Protein AF-A0A8B9LNB9-F1 (afdb_monomer)

Organism: Astyanax mexicanus (NCBI:txid7994)

Mean predicted aligned error: 19.54 Å

Foldseek 3Di:
DLLVQCPDAEPSVVSVLVSLVVLVLCLQANDVVSLVVCLVPVVSLVVLLPHFYQDPVRDTPSVSSNVSSVVVSVLSVCVVVSVVSNVQSVVVVVVVVVCVVDDDDDDDDDVDDDDPGPVVVVVVVVVVVVVVVVVVVVVVVVVVVVVVVVVVVVVVVVVVVPPDDDDDDDDDDDDPVVPVVVVVVVVVPPDDDDDDDDDDDDDDDD

Secondary structure (DSSP, 8-state):
-HHHHHT--GGGHHHHHHHHHHHHHHHHHS-HHHHHHHHHTTHHHHGGGG---B-TTS-BSHHHHHHHHHHHHHHHH-HHHHHHHHHHHHHHHHHHHHHTTS-----SS-TT-S-SSHHHHHHHHHHHHHHHHHHHHHHHHHHHHHHHHHHHHHHHHHHHTT-------------THHHHHHHHHHHSSS----------------

pLDDT: mean 73.22, std 20.55, range [29.06, 94.88]

Nearest PDB structures (foldseek):
  5lp0-assembly4_D  TM=9.847E-01  e=4.036E-14  Danio rerio
  1eyh-assembly1_A  TM=9.826E-01  e=3.639E-13  Rattus norvegicus
  1h0a-assembly1_A  TM=9.337E-01  e=1.783E-13  Rattus norvegicus
  5ucc-assembly1_A  TM=9.556E-01  e=4.108E-09  Candida albicans SC5314
  4gzc-assembly1_A  TM=9.814E-01  e=7.899E-09  Saccharomyces cerevisiae S288C

Structure (mmCIF, N/CA/C/O backbone):
data_AF-A0A8B9LNB9-F1
#
_entry.id   AF-A0A8B9LNB9-F1
#
loop_
_atom_site.group_PDB
_atom_site.id
_atom_site.type_symbol
_atom_site.label_atom_id
_atom_site.label_alt_id
_atom_site.label_comp_id
_atom_site.label_asym_id
_atom_site.label_entity_id
_atom_site.label_seq_id
_atom_site.pdbx_PDB_ins_code
_atom_site.Cartn_x
_atom_site.Cartn_y
_atom_site.Cartn_z
_atom_site.occupancy
_atom_site.B_iso_or_equiv
_atom_site.auth_seq_id
_atom_site.auth_comp_id
_atom_site.auth_asym_id
_atom_site.auth_atom_id
_atom_site.pdbx_PDB_model_num
ATOM 1 N N . MET A 1 1 ? -7.895 3.467 -17.942 1.00 73.50 1 MET A N 1
ATOM 2 C CA . MET A 1 1 ? -6.901 4.568 -17.899 1.00 73.50 1 MET A CA 1
ATOM 3 C C . MET A 1 1 ? -5.690 4.256 -17.015 1.00 73.50 1 MET A C 1
ATOM 5 O O . MET A 1 1 ? -4.581 4.422 -17.502 1.00 73.50 1 MET A O 1
ATOM 9 N N . VAL A 1 2 ? -5.862 3.766 -15.773 1.00 81.25 2 VAL A N 1
ATOM 10 C CA . VAL A 1 2 ? -4.746 3.452 -14.841 1.00 81.25 2 VAL A CA 1
ATOM 11 C C . VAL A 1 2 ? -3.667 2.559 -15.472 1.00 81.25 2 VAL A C 1
ATOM 13 O O . VAL A 1 2 ? -2.500 2.928 -15.444 1.00 81.25 2 VAL A O 1
ATOM 16 N N . TRP A 1 3 ? -4.055 1.475 -16.155 1.00 81.94 3 TRP A N 1
ATOM 17 C CA . TRP A 1 3 ? -3.144 0.568 -16.877 1.00 81.94 3 TRP A CA 1
ATOM 18 C C . TRP A 1 3 ? -2.147 1.270 -17.822 1.00 81.94 3 TRP A C 1
ATOM 20 O O . TRP A 1 3 ? -0.995 0.863 -17.906 1.00 81.94 3 TRP A O 1
ATOM 30 N N . LYS A 1 4 ? -2.539 2.378 -18.472 1.00 85.19 4 LYS A N 1
ATOM 31 C CA . LYS A 1 4 ? -1.645 3.152 -19.355 1.00 85.19 4 LYS A CA 1
ATOM 32 C C . LYS A 1 4 ? -0.588 3.956 -18.583 1.00 85.19 4 LYS A C 1
ATOM 34 O O . LYS A 1 4 ? 0.480 4.207 -19.121 1.00 85.19 4 LYS A O 1
ATOM 39 N N . ARG A 1 5 ? -0.882 4.373 -17.344 1.00 84.56 5 ARG A N 1
ATOM 40 C CA . ARG A 1 5 ? 0.055 5.081 -16.441 1.00 84.56 5 ARG A CA 1
ATOM 41 C C . ARG A 1 5 ? 0.882 4.133 -15.575 1.00 84.56 5 ARG A C 1
ATOM 43 O O . ARG A 1 5 ? 1.887 4.550 -15.016 1.00 84.56 5 ARG A O 1
ATOM 50 N N . LEU A 1 6 ? 0.454 2.879 -15.463 1.00 85.31 6 LEU A N 1
ATOM 51 C CA . LEU A 1 6 ? 1.216 1.808 -14.833 1.00 85.31 6 LEU A CA 1
ATOM 52 C C . LEU A 1 6 ? 2.453 1.443 -15.678 1.00 85.31 6 LEU A C 1
ATOM 54 O O . LEU A 1 6 ? 3.516 1.193 -15.129 1.00 85.31 6 LEU A O 1
ATOM 58 N N . ASN A 1 7 ? 2.320 1.496 -17.008 1.00 84.94 7 ASN A N 1
ATOM 59 C CA . ASN A 1 7 ? 3.376 1.196 -17.983 1.00 84.94 7 ASN A CA 1
ATOM 60 C C . ASN A 1 7 ? 4.225 2.434 -18.372 1.00 84.94 7 ASN A C 1
ATOM 62 O O . ASN A 1 7 ? 4.685 2.553 -19.506 1.00 84.94 7 ASN A O 1
ATOM 66 N N . ASP A 1 8 ? 4.367 3.397 -17.454 1.00 87.00 8 ASP A N 1
ATOM 67 C CA . ASP A 1 8 ? 5.330 4.506 -17.554 1.00 87.00 8 ASP A CA 1
ATOM 68 C C . ASP A 1 8 ? 6.723 4.009 -17.107 1.00 87.00 8 ASP A C 1
ATOM 70 O O . ASP A 1 8 ? 6.830 3.132 -16.249 1.00 87.00 8 ASP A O 1
ATOM 74 N N . HIS A 1 9 ? 7.812 4.579 -17.634 1.00 83.69 9 HIS A N 1
ATOM 75 C CA . HIS A 1 9 ? 9.175 4.116 -17.325 1.00 83.69 9 HIS A CA 1
ATOM 76 C C . HIS A 1 9 ? 10.159 5.258 -17.017 1.00 83.69 9 HIS A C 1
ATOM 78 O O . HIS A 1 9 ? 9.926 6.430 -17.329 1.00 83.69 9 HIS A O 1
ATOM 84 N N . GLY A 1 10 ? 11.284 4.909 -16.381 1.00 84.94 10 GLY A N 1
ATOM 85 C CA . GLY A 1 10 ? 12.373 5.834 -16.065 1.00 84.94 10 GLY A CA 1
ATOM 86 C C . GLY A 1 10 ? 11.936 6.992 -15.161 1.00 84.94 10 GLY A C 1
ATOM 87 O O . GLY A 1 10 ? 11.372 6.781 -14.088 1.00 84.94 10 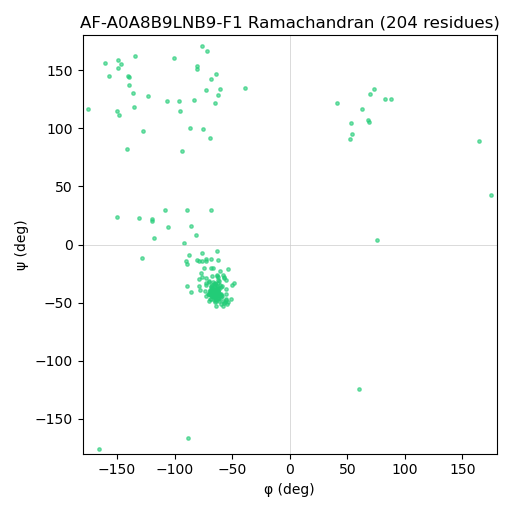GLY A O 1
ATOM 88 N N . LYS A 1 11 ? 12.160 8.233 -15.620 1.00 86.25 11 LYS A N 1
ATOM 89 C CA . LYS A 1 11 ? 11.862 9.477 -14.877 1.00 86.25 11 LYS A CA 1
ATOM 90 C C . LYS A 1 11 ? 10.413 9.593 -14.375 1.00 86.25 11 LYS A C 1
ATOM 92 O O . LYS A 1 11 ? 10.151 10.328 -13.427 1.00 86.25 11 LYS A O 1
ATOM 97 N N . ASN A 1 12 ? 9.478 8.856 -14.978 1.00 89.88 12 ASN A N 1
ATOM 98 C CA . ASN A 1 12 ? 8.066 8.839 -14.597 1.00 89.88 12 ASN A CA 1
ATOM 99 C C . ASN A 1 12 ? 7.747 7.834 -13.466 1.00 89.88 12 ASN A C 1
ATOM 101 O O . ASN A 1 12 ? 6.574 7.547 -13.234 1.00 89.88 12 ASN A O 1
ATOM 105 N N . TRP A 1 13 ? 8.738 7.326 -12.717 1.00 90.38 13 TRP A N 1
ATOM 106 C CA . TRP A 1 13 ? 8.542 6.384 -11.596 1.00 90.38 13 TRP A CA 1
ATOM 107 C C . TRP A 1 13 ? 7.449 6.816 -10.597 1.00 90.38 13 TRP A C 1
ATOM 109 O O . TRP A 1 13 ? 6.709 5.983 -10.076 1.00 90.38 13 TRP A O 1
ATOM 119 N N . ARG A 1 14 ? 7.274 8.131 -10.387 1.00 92.00 14 ARG A N 1
ATOM 120 C CA . ARG A 1 14 ? 6.203 8.698 -9.547 1.00 92.00 14 ARG A CA 1
ATOM 121 C C . ARG A 1 14 ? 4.794 8.388 -10.068 1.00 92.00 14 ARG A C 1
ATOM 123 O O . ARG A 1 14 ? 3.881 8.245 -9.257 1.00 92.00 14 ARG A O 1
ATOM 130 N N . HIS A 1 15 ? 4.593 8.294 -11.386 1.00 92.00 15 HIS A N 1
ATOM 131 C CA . HIS A 1 15 ? 3.316 7.872 -11.973 1.00 92.00 15 HIS A CA 1
ATOM 132 C C . HIS A 1 15 ? 3.046 6.400 -11.680 1.00 92.00 15 HIS A C 1
ATOM 134 O O . HIS A 1 15 ? 1.959 6.081 -11.204 1.00 92.00 15 HIS A O 1
ATOM 140 N N . VAL A 1 16 ? 4.046 5.539 -11.893 1.00 91.69 16 VAL A N 1
ATOM 141 C CA . VAL A 1 16 ? 3.968 4.094 -11.636 1.00 91.69 16 VAL A CA 1
ATOM 142 C C . VAL A 1 16 ? 3.621 3.838 -10.169 1.00 91.69 16 VAL A C 1
ATOM 144 O O . VAL A 1 16 ? 2.607 3.212 -9.872 1.00 91.69 16 VAL A O 1
ATOM 147 N N . TYR A 1 17 ? 4.384 4.427 -9.241 1.00 91.44 17 TYR A N 1
ATOM 148 C CA . TYR A 1 17 ? 4.176 4.263 -7.800 1.00 91.44 17 TYR A CA 1
ATOM 149 C C . TYR A 1 17 ? 2.788 4.734 -7.328 1.00 91.44 17 TYR A C 1
ATOM 151 O O . TYR A 1 17 ? 2.113 4.046 -6.554 1.00 91.44 17 TYR A O 1
ATOM 159 N N . LYS A 1 18 ? 2.319 5.893 -7.818 1.00 92.44 18 LYS A N 1
ATOM 160 C CA . LYS A 1 18 ? 0.976 6.407 -7.497 1.00 92.44 18 LYS A CA 1
ATOM 161 C C . LYS A 1 18 ? -0.133 5.558 -8.125 1.00 92.44 18 LYS A C 1
ATOM 163 O O . LYS A 1 18 ? -1.132 5.300 -7.459 1.00 92.44 18 LYS A O 1
ATOM 168 N N . ALA A 1 19 ? 0.040 5.090 -9.363 1.00 91.94 19 ALA A N 1
ATOM 169 C CA . ALA A 1 19 ? -0.915 4.211 -10.037 1.00 91.94 19 ALA A CA 1
ATOM 170 C C . ALA A 1 19 ? -1.052 2.859 -9.317 1.00 91.94 19 ALA A C 1
ATOM 172 O O . ALA A 1 19 ? -2.171 2.397 -9.109 1.00 91.94 19 ALA A O 1
ATOM 173 N N . MET A 1 20 ? 0.062 2.271 -8.873 1.00 89.94 20 MET A N 1
ATOM 174 C CA . MET A 1 20 ? 0.068 1.047 -8.067 1.00 89.94 20 MET A CA 1
ATOM 175 C C . MET A 1 20 ? -0.584 1.240 -6.698 1.00 89.94 20 MET A C 1
ATOM 177 O O . MET A 1 20 ? -1.387 0.412 -6.287 1.00 89.94 20 MET A O 1
ATOM 181 N N . THR A 1 21 ? -0.280 2.340 -6.004 1.00 91.31 21 THR A N 1
ATOM 182 C CA . THR A 1 21 ? -0.883 2.639 -4.693 1.00 91.31 21 THR A CA 1
ATOM 183 C C . THR A 1 21 ? -2.399 2.827 -4.805 1.00 91.31 21 THR A C 1
ATOM 185 O O . THR A 1 21 ? -3.149 2.319 -3.975 1.00 91.31 21 THR A O 1
ATOM 188 N N . LEU A 1 22 ? -2.869 3.485 -5.870 1.00 90.62 22 LEU A N 1
ATOM 189 C CA . LEU A 1 22 ? -4.298 3.585 -6.168 1.00 90.62 22 LEU A CA 1
ATOM 190 C C . LEU A 1 22 ? -4.912 2.212 -6.488 1.00 90.62 22 LEU A C 1
ATOM 192 O O . LEU A 1 22 ? -6.008 1.913 -6.025 1.00 90.62 22 LEU A O 1
ATOM 196 N N . MET A 1 23 ? -4.217 1.374 -7.263 1.00 89.00 23 MET A N 1
ATOM 197 C CA . MET A 1 23 ? -4.671 0.024 -7.607 1.00 89.00 23 MET A CA 1
ATOM 198 C C . MET A 1 23 ? -4.816 -0.857 -6.359 1.00 89.00 23 MET A C 1
ATOM 200 O O . MET A 1 23 ? -5.863 -1.469 -6.179 1.00 89.00 23 MET A O 1
ATOM 204 N N . GLU A 1 24 ? -3.827 -0.849 -5.463 1.00 90.19 24 GLU A N 1
ATOM 205 C CA . GLU A 1 24 ? -3.876 -1.531 -4.164 1.00 90.19 24 GLU A CA 1
ATOM 206 C C . GLU A 1 24 ? -5.084 -1.074 -3.327 1.00 90.19 24 GLU A C 1
ATOM 208 O O . GLU A 1 24 ? -5.870 -1.902 -2.868 1.00 90.19 24 GLU A O 1
ATOM 213 N N . TYR A 1 25 ? -5.294 0.241 -3.190 1.00 90.19 25 TYR A N 1
ATOM 214 C CA . TYR A 1 25 ? -6.431 0.781 -2.438 1.00 90.19 25 TYR A CA 1
ATOM 215 C C . TYR A 1 25 ? -7.786 0.376 -3.045 1.00 90.19 25 TYR A C 1
ATOM 217 O O . TYR A 1 25 ? -8.718 0.035 -2.314 1.00 90.19 25 TYR A O 1
ATOM 225 N N . LEU A 1 26 ? -7.904 0.365 -4.377 1.00 89.75 26 LEU A N 1
ATOM 226 C CA . LEU A 1 26 ? -9.115 -0.076 -5.077 1.00 89.75 26 LEU A CA 1
ATOM 227 C C . LEU A 1 26 ? -9.344 -1.591 -4.966 1.00 89.75 26 LEU A C 1
ATOM 229 O O . LEU A 1 26 ? -10.493 -2.020 -4.896 1.00 89.75 26 LEU A O 1
ATOM 233 N N . ILE A 1 27 ? -8.284 -2.397 -4.897 1.00 89.56 27 ILE A N 1
ATOM 234 C CA . ILE A 1 27 ? -8.371 -3.838 -4.624 1.00 89.56 27 ILE A CA 1
ATOM 235 C C . ILE A 1 27 ? -8.854 -4.088 -3.183 1.00 89.56 27 ILE A C 1
ATOM 237 O O . ILE A 1 27 ? -9.708 -4.952 -2.974 1.00 89.56 27 ILE A O 1
ATOM 241 N N . LYS A 1 28 ? -8.399 -3.291 -2.205 1.00 88.56 28 LYS A N 1
ATOM 242 C CA . LYS A 1 28 ? -8.810 -3.400 -0.790 1.00 88.56 28 LYS A CA 1
ATOM 243 C C . LYS A 1 28 ? -10.183 -2.785 -0.467 1.00 88.56 28 LYS A C 1
ATOM 245 O O . LYS A 1 28 ? -10.853 -3.265 0.435 1.00 88.56 28 LYS A O 1
ATOM 250 N N . THR A 1 29 ? -10.637 -1.747 -1.177 1.00 88.19 29 THR A N 1
ATOM 251 C CA . THR A 1 29 ? -11.867 -0.999 -0.802 1.00 88.19 29 THR A CA 1
ATOM 252 C C . THR A 1 29 ? -12.900 -0.818 -1.918 1.00 88.19 29 THR A C 1
ATOM 254 O O . THR A 1 29 ? -14.021 -0.386 -1.652 1.00 88.19 29 THR A O 1
ATOM 257 N N . GLY A 1 30 ? -12.544 -1.115 -3.170 1.00 86.94 30 GLY A N 1
ATOM 258 C CA . GLY A 1 30 ? -13.418 -0.979 -4.337 1.00 86.94 30 GLY A CA 1
ATOM 259 C C . GLY A 1 30 ? -14.258 -2.228 -4.621 1.00 86.94 30 GLY A C 1
ATOM 260 O O . GLY A 1 30 ? -14.351 -3.148 -3.807 1.00 86.94 30 GLY A O 1
ATOM 261 N N . SER A 1 31 ? -14.865 -2.278 -5.809 1.00 88.62 31 SER A N 1
ATOM 262 C CA . SER A 1 31 ? -15.621 -3.449 -6.279 1.00 88.62 31 SER A CA 1
ATOM 263 C C . SER A 1 31 ? -14.701 -4.646 -6.546 1.00 88.62 31 SER A C 1
ATOM 265 O O . SER A 1 31 ? -13.623 -4.484 -7.113 1.00 88.62 31 SER A O 1
ATOM 267 N N . GLU A 1 32 ? -15.157 -5.860 -6.227 1.00 85.94 32 GLU A N 1
ATOM 268 C CA . GLU A 1 32 ? -14.419 -7.113 -6.475 1.00 85.94 32 GLU A CA 1
ATOM 269 C C . GLU A 1 32 ? -14.071 -7.327 -7.953 1.00 85.94 32 GLU A C 1
ATOM 271 O O . GLU A 1 32 ? -13.034 -7.906 -8.275 1.00 85.94 32 GLU A O 1
ATOM 276 N N . ARG A 1 33 ? -14.862 -6.749 -8.868 1.00 89.19 33 ARG A N 1
ATOM 277 C CA . ARG A 1 33 ? -14.555 -6.740 -10.306 1.00 89.19 33 ARG A CA 1
ATOM 278 C C . ARG A 1 33 ? -13.189 -6.112 -10.613 1.00 89.19 33 ARG A C 1
ATOM 280 O O . ARG A 1 33 ? -12.556 -6.501 -11.587 1.00 89.19 33 ARG A O 1
ATOM 287 N N . VAL A 1 34 ? -12.711 -5.178 -9.784 1.00 89.38 34 VAL A N 1
ATOM 288 C CA . VAL A 1 34 ? -11.371 -4.582 -9.925 1.00 89.38 34 VAL A CA 1
ATOM 289 C C . VAL A 1 34 ? -10.281 -5.591 -9.562 1.00 89.38 34 VAL A C 1
ATOM 291 O O . VAL A 1 34 ? -9.298 -5.696 -10.291 1.00 89.38 34 VAL A O 1
ATOM 294 N N . ALA A 1 35 ? -10.462 -6.369 -8.489 1.00 88.44 35 ALA A N 1
ATOM 295 C CA . ALA A 1 35 ? -9.526 -7.430 -8.112 1.00 88.44 35 ALA A CA 1
ATOM 296 C C . ALA A 1 35 ? -9.445 -8.512 -9.202 1.00 88.44 35 ALA A C 1
ATOM 298 O O . ALA A 1 35 ? -8.347 -8.889 -9.615 1.00 88.44 35 ALA A O 1
ATOM 299 N N . GLN A 1 36 ? -10.595 -8.914 -9.751 1.00 90.38 36 GLN A N 1
ATOM 300 C CA . GLN A 1 36 ? -10.684 -9.844 -10.876 1.00 90.38 36 GLN A CA 1
ATOM 301 C C . GLN A 1 36 ? -9.900 -9.346 -12.108 1.00 90.38 36 GLN A C 1
ATOM 303 O O . GLN A 1 36 ? -9.016 -10.047 -12.601 1.00 90.38 36 GLN A O 1
ATOM 308 N N . GLN A 1 37 ? -10.112 -8.095 -12.541 1.00 90.00 37 GLN A N 1
ATOM 309 C CA . GLN A 1 37 ? -9.361 -7.512 -13.666 1.00 90.00 37 GLN A CA 1
ATOM 310 C C . GLN A 1 37 ? -7.847 -7.404 -13.414 1.00 90.00 37 GLN A C 1
ATOM 312 O O . GLN A 1 37 ? -7.060 -7.433 -14.365 1.00 90.00 37 GLN A O 1
ATOM 317 N N . CYS A 1 38 ? -7.426 -7.271 -12.151 1.00 88.75 38 CYS A N 1
ATOM 318 C CA . CYS A 1 38 ? -6.010 -7.244 -11.781 1.00 88.75 38 CYS A CA 1
ATOM 319 C C . CYS A 1 38 ? -5.364 -8.638 -11.801 1.00 88.75 38 CYS A C 1
ATOM 321 O O . CYS A 1 38 ? -4.174 -8.737 -12.095 1.00 88.75 38 CYS A O 1
ATOM 323 N N . ARG A 1 39 ? -6.134 -9.711 -11.563 1.00 87.88 39 ARG A N 1
ATOM 324 C CA . ARG A 1 39 ? -5.688 -11.103 -11.762 1.00 87.88 39 ARG A CA 1
ATOM 325 C C . ARG A 1 39 ? -5.582 -11.451 -13.245 1.00 87.88 39 ARG A C 1
ATOM 327 O O . ARG A 1 39 ? -4.571 -12.000 -13.668 1.00 87.88 39 ARG A O 1
ATOM 334 N N . GLU A 1 40 ? -6.575 -11.064 -14.044 1.00 90.31 40 GLU A N 1
ATOM 335 C CA . GLU A 1 40 ? -6.583 -11.275 -15.503 1.00 90.31 40 GLU A CA 1
ATOM 336 C C . GLU A 1 40 ? -5.381 -10.609 -16.195 1.00 90.31 40 GLU A C 1
ATOM 338 O O . GLU A 1 40 ? -4.803 -11.172 -17.121 1.00 90.31 40 GLU A O 1
ATOM 343 N N . ASN A 1 41 ? -4.953 -9.439 -15.706 1.00 87.12 41 ASN A N 1
ATOM 344 C CA . ASN A 1 41 ? -3.812 -8.683 -16.236 1.00 87.12 41 ASN A CA 1
ATOM 345 C C . ASN A 1 41 ? -2.586 -8.711 -15.304 1.00 87.12 41 ASN A C 1
ATOM 347 O O . ASN A 1 41 ? -1.790 -7.769 -15.299 1.00 87.12 41 ASN A O 1
ATOM 351 N N . ILE A 1 42 ? -2.400 -9.786 -14.524 1.00 88.69 42 ILE A N 1
ATOM 352 C CA . ILE A 1 42 ? -1.337 -9.879 -13.504 1.00 88.69 42 ILE A CA 1
ATOM 353 C C . ILE A 1 42 ? 0.074 -9.635 -14.065 1.00 88.69 42 ILE A C 1
ATOM 355 O O . ILE A 1 42 ? 0.925 -9.074 -13.373 1.00 88.69 42 ILE A O 1
ATOM 359 N N . TYR A 1 43 ? 0.318 -9.974 -15.335 1.00 89.69 43 TYR A N 1
ATOM 360 C CA . TYR A 1 43 ? 1.587 -9.725 -16.027 1.00 89.69 43 TYR A CA 1
ATOM 361 C C . TYR A 1 43 ? 2.010 -8.248 -15.995 1.00 89.69 43 TYR A C 1
ATOM 363 O O . TYR A 1 43 ? 3.183 -7.961 -15.771 1.00 89.69 43 TYR A O 1
ATOM 371 N N . ALA A 1 44 ? 1.063 -7.311 -16.128 1.00 88.25 44 ALA A N 1
ATOM 372 C CA . ALA A 1 44 ? 1.345 -5.874 -16.091 1.00 88.25 44 ALA A CA 1
ATOM 373 C C . ALA A 1 44 ? 1.786 -5.376 -14.701 1.00 88.25 44 ALA A C 1
ATOM 375 O O . ALA A 1 44 ? 2.404 -4.321 -14.597 1.00 88.25 44 ALA A O 1
ATOM 376 N N . VAL A 1 45 ? 1.482 -6.125 -13.634 1.00 87.62 45 VAL A N 1
ATOM 377 C CA . VAL A 1 45 ? 1.988 -5.862 -12.277 1.00 87.62 45 VAL A CA 1
ATOM 378 C C . VAL A 1 45 ? 3.315 -6.595 -12.047 1.00 87.62 45 VAL A C 1
ATOM 380 O O . VAL A 1 45 ? 4.210 -6.063 -11.393 1.00 87.62 45 VAL A O 1
ATOM 383 N N . GLN A 1 46 ? 3.481 -7.796 -12.613 1.00 89.50 46 GLN A N 1
ATOM 384 C CA . GLN A 1 46 ? 4.715 -8.578 -12.483 1.00 89.50 46 GLN A CA 1
ATOM 385 C C . GLN A 1 46 ? 5.928 -7.888 -13.117 1.00 89.50 46 GLN A C 1
ATOM 387 O O . GLN A 1 46 ? 6.993 -7.915 -12.506 1.00 89.50 46 GLN A O 1
ATOM 392 N N . THR A 1 47 ? 5.777 -7.220 -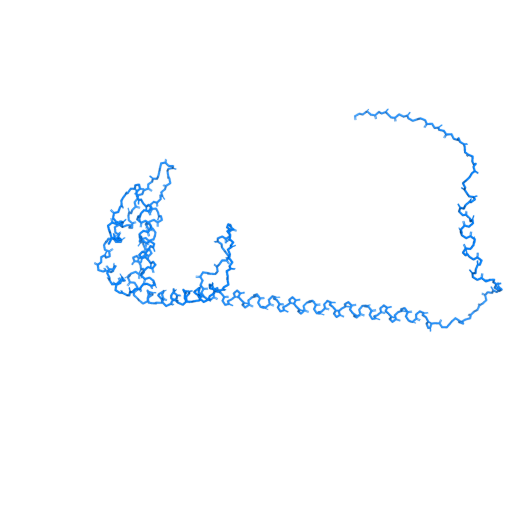14.266 1.00 89.94 47 THR A N 1
ATOM 393 C CA . THR A 1 47 ? 6.868 -6.459 -14.915 1.00 89.94 47 THR A CA 1
ATOM 394 C C . THR A 1 47 ? 7.425 -5.326 -14.046 1.00 89.94 47 THR A C 1
ATOM 396 O O . THR A 1 47 ? 8.574 -4.925 -14.214 1.00 89.94 47 THR A O 1
ATOM 399 N N . LEU A 1 48 ? 6.652 -4.827 -13.076 1.00 88.06 48 LEU A N 1
ATOM 400 C CA . LEU A 1 48 ? 7.083 -3.770 -12.154 1.00 88.06 48 LEU A CA 1
ATOM 401 C C . LEU A 1 48 ? 7.987 -4.287 -11.027 1.00 88.06 48 LEU A C 1
ATOM 403 O O . LEU A 1 48 ? 8.644 -3.489 -10.357 1.00 88.06 48 LEU A O 1
ATOM 407 N N . LYS A 1 49 ? 8.059 -5.610 -10.815 1.00 89.44 49 LYS A N 1
ATOM 408 C CA . LYS A 1 49 ? 8.957 -6.224 -9.820 1.00 89.44 49 LYS A CA 1
ATOM 409 C C . LYS A 1 49 ? 10.431 -5.989 -10.140 1.00 89.44 49 LYS A C 1
ATOM 411 O O . LYS A 1 49 ? 11.231 -5.933 -9.211 1.00 89.44 49 LYS A O 1
ATOM 416 N N . ASP A 1 50 ? 10.751 -5.804 -11.417 1.00 88.81 50 ASP A N 1
ATOM 417 C CA . ASP A 1 50 ? 12.108 -5.597 -11.926 1.00 88.81 50 ASP A CA 1
ATOM 418 C C . ASP A 1 50 ? 12.343 -4.125 -12.332 1.00 88.81 50 ASP A C 1
ATOM 420 O O . ASP A 1 50 ? 13.315 -3.786 -13.003 1.00 88.81 50 ASP A O 1
ATOM 424 N N . PHE A 1 51 ? 11.457 -3.213 -11.902 1.00 88.88 51 PHE A N 1
ATOM 425 C CA . PHE A 1 51 ? 11.558 -1.782 -12.187 1.00 88.88 51 PHE A CA 1
ATOM 426 C C . PHE A 1 51 ? 12.807 -1.161 -11.539 1.00 88.88 51 PHE A C 1
ATOM 428 O O . PHE A 1 51 ? 12.966 -1.147 -10.314 1.00 88.88 51 PHE A O 1
ATOM 435 N N . GLN A 1 52 ? 13.678 -0.570 -12.354 1.00 89.00 52 GLN A N 1
ATOM 436 C CA . GLN A 1 52 ? 14.896 0.087 -11.889 1.00 89.00 52 GLN A CA 1
ATOM 437 C C . GLN A 1 52 ? 14.930 1.548 -12.343 1.00 89.00 52 GLN A C 1
ATOM 439 O O . GLN A 1 52 ? 14.768 1.856 -13.523 1.00 89.00 52 GLN A O 1
ATOM 444 N N . TYR A 1 53 ? 15.147 2.457 -11.393 1.00 90.88 53 TYR A N 1
ATOM 445 C CA . TYR A 1 53 ? 15.425 3.862 -11.670 1.00 90.88 53 TYR A CA 1
ATOM 446 C C . TYR A 1 53 ? 16.343 4.410 -10.581 1.00 90.88 53 TYR A C 1
ATOM 448 O O . TYR A 1 53 ? 15.934 4.557 -9.428 1.00 90.88 53 TYR A O 1
ATOM 456 N N . ILE A 1 54 ? 17.577 4.714 -10.971 1.00 89.69 54 ILE A N 1
ATOM 457 C CA . ILE A 1 54 ? 18.554 5.409 -10.139 1.00 89.69 54 ILE A CA 1
ATOM 458 C C . ILE A 1 54 ? 18.478 6.888 -10.516 1.00 89.69 54 ILE A C 1
ATOM 460 O O . ILE A 1 54 ? 18.590 7.238 -11.692 1.00 89.69 54 ILE A O 1
ATOM 464 N N . ASP A 1 55 ? 18.228 7.742 -9.529 1.00 90.50 55 ASP A N 1
ATOM 465 C CA . ASP A 1 55 ? 18.140 9.184 -9.735 1.00 90.50 55 ASP A CA 1
ATOM 466 C C . ASP A 1 55 ? 19.527 9.820 -9.905 1.00 90.50 55 ASP A C 1
ATOM 468 O O . ASP A 1 55 ? 20.555 9.192 -9.644 1.00 90.50 55 ASP A O 1
ATOM 472 N N . ARG A 1 56 ? 19.569 11.100 -10.292 1.00 89.00 56 ARG A N 1
ATOM 473 C CA . ARG A 1 56 ? 20.836 11.843 -10.474 1.00 89.00 56 ARG A CA 1
ATOM 474 C C . ARG A 1 56 ? 21.711 11.876 -9.215 1.00 89.00 56 ARG A C 1
ATOM 476 O O . ARG A 1 56 ? 22.930 11.910 -9.336 1.00 89.00 56 ARG A O 1
ATOM 483 N N . ASP A 1 57 ? 21.092 11.798 -8.039 1.00 91.06 57 ASP A N 1
ATOM 484 C CA . ASP A 1 57 ? 21.758 11.746 -6.730 1.00 91.06 57 ASP A CA 1
ATOM 485 C C . ASP A 1 57 ? 22.261 10.334 -6.347 1.00 91.06 57 ASP A C 1
ATOM 487 O O . ASP A 1 57 ? 22.602 10.094 -5.190 1.00 91.06 57 ASP A O 1
ATOM 491 N N . GLY A 1 58 ? 22.215 9.356 -7.261 1.00 90.56 58 GLY A N 1
ATOM 492 C CA . GLY A 1 58 ? 22.593 7.959 -7.003 1.00 90.56 58 GLY A CA 1
ATOM 493 C C . GLY A 1 58 ? 21.566 7.141 -6.204 1.00 90.56 58 GLY A C 1
ATOM 494 O O . GLY A 1 58 ? 21.812 5.979 -5.889 1.00 90.56 58 GLY A O 1
ATOM 495 N N . LYS A 1 59 ? 20.400 7.716 -5.879 1.00 90.69 59 LYS A N 1
ATOM 496 C CA . LYS A 1 59 ? 19.338 7.064 -5.090 1.00 90.69 59 LYS A CA 1
ATOM 497 C C . LYS A 1 59 ? 18.450 6.182 -5.972 1.00 90.69 59 LYS A C 1
ATOM 499 O O . LYS A 1 59 ? 17.847 6.683 -6.919 1.00 90.69 59 LYS A O 1
ATOM 504 N N . ASP A 1 60 ? 18.304 4.900 -5.640 1.00 91.56 60 ASP A N 1
ATOM 505 C CA . ASP A 1 60 ? 17.356 3.998 -6.314 1.00 91.56 60 ASP A CA 1
ATOM 506 C C . ASP A 1 60 ? 15.915 4.285 -5.858 1.00 91.56 60 ASP A C 1
ATOM 508 O O . ASP A 1 60 ? 15.482 3.829 -4.804 1.00 91.56 60 ASP A O 1
ATOM 512 N N . GLN A 1 61 ? 15.154 5.035 -6.660 1.00 88.69 61 GLN A N 1
ATOM 513 C CA . GLN A 1 61 ? 13.717 5.254 -6.425 1.00 88.69 61 GLN A CA 1
ATOM 514 C C . GLN A 1 61 ? 12.871 4.071 -6.925 1.00 88.69 61 GLN A C 1
ATOM 516 O O . GLN A 1 61 ? 11.687 3.960 -6.600 1.00 88.69 61 GLN A O 1
ATOM 521 N N . GLY A 1 62 ? 13.463 3.176 -7.722 1.00 89.50 62 GLY A N 1
ATOM 522 C CA . GLY A 1 62 ? 12.811 1.962 -8.190 1.00 89.50 62 GLY A CA 1
ATOM 523 C C . GLY A 1 62 ? 12.543 0.963 -7.066 1.00 89.50 62 GLY A C 1
ATOM 524 O O . GLY A 1 62 ? 11.565 0.227 -7.157 1.00 89.50 62 GLY A O 1
ATOM 525 N N . VAL A 1 63 ? 13.328 0.963 -5.981 1.00 91.44 63 VAL A N 1
ATOM 526 C CA . VAL A 1 63 ? 13.170 0.001 -4.871 1.00 91.44 63 VAL A CA 1
ATOM 527 C C . VAL A 1 63 ? 11.755 0.001 -4.278 1.00 91.44 63 VAL A C 1
ATOM 529 O O . VAL A 1 63 ? 11.160 -1.064 -4.122 1.00 91.44 63 VAL A O 1
ATOM 532 N N . ASN A 1 64 ? 11.158 1.181 -4.077 1.00 90.69 64 ASN A N 1
ATOM 533 C CA . ASN A 1 64 ? 9.798 1.329 -3.547 1.00 90.69 64 ASN A CA 1
ATOM 534 C C . ASN A 1 64 ? 8.729 0.801 -4.521 1.00 90.69 64 ASN A C 1
ATOM 536 O O . ASN A 1 64 ? 7.696 0.282 -4.097 1.00 90.69 64 ASN A O 1
ATOM 540 N N . VAL A 1 65 ? 8.980 0.916 -5.831 1.00 91.38 65 VAL A N 1
ATOM 541 C CA . VAL A 1 65 ? 8.118 0.361 -6.887 1.00 91.38 65 VAL A CA 1
ATOM 542 C C . VAL A 1 65 ? 8.217 -1.165 -6.891 1.00 91.38 65 VAL A C 1
ATOM 544 O O . VAL A 1 65 ? 7.189 -1.836 -6.834 1.00 91.38 65 VAL A O 1
ATOM 547 N N . ARG A 1 66 ? 9.438 -1.720 -6.869 1.00 93.31 66 ARG A N 1
ATOM 548 C CA . ARG A 1 66 ? 9.672 -3.173 -6.832 1.00 93.31 66 ARG A CA 1
ATOM 549 C C . ARG A 1 66 ? 9.039 -3.817 -5.605 1.00 93.31 66 ARG A C 1
ATOM 551 O O . ARG A 1 66 ? 8.398 -4.858 -5.726 1.00 93.31 66 ARG A O 1
ATOM 558 N N . GLU A 1 67 ? 9.188 -3.203 -4.433 1.00 92.81 67 GLU A N 1
ATOM 559 C CA . GLU A 1 67 ? 8.676 -3.769 -3.185 1.00 92.81 67 GLU A CA 1
ATOM 560 C C . GLU A 1 67 ? 7.143 -3.755 -3.135 1.00 92.81 67 GLU A C 1
ATOM 562 O O . GLU A 1 67 ? 6.524 -4.799 -2.917 1.00 92.81 67 GLU A O 1
ATOM 567 N N . LYS A 1 68 ? 6.512 -2.628 -3.493 1.00 90.56 68 LYS A N 1
ATOM 568 C CA . LYS A 1 68 ? 5.048 -2.553 -3.622 1.00 90.56 68 LYS A CA 1
ATOM 569 C C . LYS A 1 68 ? 4.515 -3.505 -4.708 1.00 90.56 68 LYS A C 1
ATOM 571 O O . LYS A 1 68 ? 3.420 -4.040 -4.560 1.00 90.56 68 LYS A O 1
ATOM 576 N N . ALA A 1 69 ? 5.283 -3.780 -5.770 1.00 92.38 69 ALA A N 1
ATOM 577 C CA . ALA A 1 69 ? 4.895 -4.736 -6.814 1.00 92.38 69 ALA A CA 1
ATOM 578 C C . ALA A 1 69 ? 4.900 -6.179 -6.297 1.00 92.38 69 ALA A C 1
ATOM 580 O O . ALA A 1 69 ? 3.959 -6.925 -6.567 1.00 92.38 69 ALA A O 1
ATOM 581 N N . LYS A 1 70 ? 5.917 -6.572 -5.516 1.00 93.06 70 LYS A N 1
ATOM 582 C CA . LYS A 1 70 ? 5.943 -7.880 -4.840 1.00 93.06 70 LYS A CA 1
ATOM 583 C C . LYS A 1 70 ? 4.750 -8.027 -3.898 1.00 93.06 70 LYS A C 1
ATOM 585 O O . LYS A 1 70 ? 4.020 -9.004 -4.022 1.00 93.06 70 LYS A O 1
ATOM 590 N N . GLN A 1 71 ? 4.527 -7.047 -3.018 1.00 91.62 71 GLN A N 1
ATOM 591 C CA . GLN A 1 71 ? 3.414 -7.046 -2.060 1.00 91.62 71 GLN A CA 1
ATOM 592 C C . GLN A 1 71 ? 2.060 -7.208 -2.766 1.00 91.62 71 GLN A C 1
ATOM 594 O O . GLN A 1 71 ? 1.270 -8.074 -2.392 1.00 91.62 71 GLN A O 1
ATOM 599 N N . LEU A 1 72 ? 1.824 -6.440 -3.835 1.00 90.44 72 LEU A N 1
ATOM 600 C CA . LEU A 1 72 ? 0.580 -6.497 -4.600 1.00 90.44 72 LEU A CA 1
ATOM 601 C C . LEU A 1 72 ? 0.398 -7.833 -5.340 1.00 90.44 72 LEU A C 1
ATOM 603 O O . LEU A 1 72 ? -0.708 -8.366 -5.368 1.00 90.44 72 LEU A O 1
ATOM 607 N N . VAL A 1 73 ? 1.467 -8.407 -5.906 1.00 90.94 73 VAL A N 1
ATOM 608 C CA . VAL A 1 73 ? 1.417 -9.728 -6.562 1.00 90.94 73 VAL A CA 1
ATOM 609 C C . VAL A 1 73 ? 1.179 -10.855 -5.554 1.00 90.94 73 VAL A C 1
ATOM 611 O O . VAL A 1 73 ? 0.463 -11.794 -5.886 1.00 90.94 73 VAL A O 1
ATOM 614 N N . THR A 1 74 ? 1.734 -10.780 -4.342 1.00 91.81 74 THR A N 1
ATOM 615 C CA . THR A 1 74 ? 1.432 -11.740 -3.267 1.00 91.81 74 THR A CA 1
ATOM 616 C C . THR A 1 74 ? -0.037 -11.633 -2.851 1.00 91.81 74 THR A C 1
ATOM 618 O O . THR A 1 74 ? -0.751 -12.629 -2.879 1.00 91.81 74 THR A O 1
ATOM 621 N N . LEU A 1 75 ? -0.532 -10.417 -2.589 1.00 88.75 75 LEU A N 1
ATOM 622 C CA . LEU A 1 75 ? -1.932 -10.185 -2.214 1.00 88.75 75 LEU A CA 1
ATOM 623 C C . LEU A 1 75 ? -2.934 -10.636 -3.298 1.00 88.75 75 LEU A C 1
ATOM 625 O O . LEU A 1 75 ? -4.011 -11.120 -2.973 1.00 88.75 75 LEU A O 1
ATOM 629 N N . LEU A 1 76 ? -2.591 -10.503 -4.585 1.00 88.25 76 LEU A N 1
ATOM 630 C CA . LEU A 1 76 ? -3.435 -10.953 -5.703 1.00 88.25 76 LEU A CA 1
ATOM 631 C C . LEU A 1 76 ? -3.418 -12.474 -5.942 1.00 88.25 76 LEU A C 1
ATOM 633 O O . LEU A 1 76 ? -4.260 -12.967 -6.696 1.00 88.25 76 LEU A O 1
ATOM 637 N N . LYS A 1 77 ? -2.469 -13.209 -5.349 1.00 88.50 77 LYS A N 1
ATOM 638 C CA . LYS A 1 77 ? -2.440 -14.681 -5.380 1.00 88.50 77 LYS A CA 1
ATOM 639 C C . LYS A 1 77 ? -3.294 -15.286 -4.268 1.00 88.50 77 LYS A C 1
ATOM 641 O O . LYS A 1 77 ? -4.015 -16.247 -4.523 1.00 88.50 77 LYS A O 1
ATOM 646 N N . ASP A 1 78 ? -3.241 -14.695 -3.077 1.00 88.88 78 ASP A N 1
ATOM 647 C CA . ASP A 1 78 ? -3.880 -15.221 -1.871 1.00 88.88 78 ASP A CA 1
ATOM 648 C C . ASP A 1 78 ? -5.285 -14.617 -1.688 1.00 88.88 78 ASP A C 1
ATOM 650 O O . ASP A 1 78 ? -5.498 -13.675 -0.926 1.00 88.88 78 ASP A O 1
ATOM 654 N N . GLU A 1 79 ? -6.263 -15.163 -2.413 1.00 84.62 79 GLU A N 1
ATOM 655 C CA . GLU A 1 79 ? -7.645 -14.654 -2.462 1.00 84.62 79 GLU A CA 1
ATOM 656 C C . GLU A 1 79 ? -8.365 -14.664 -1.097 1.00 84.62 79 GLU A C 1
ATOM 658 O O . GLU A 1 79 ? -9.165 -13.772 -0.815 1.00 84.62 79 GLU A O 1
ATOM 663 N N . GLU A 1 80 ? -8.029 -15.618 -0.223 1.00 86.94 80 GLU A N 1
ATOM 664 C CA . GLU A 1 80 ? -8.533 -15.698 1.156 1.00 86.94 80 GLU A CA 1
ATOM 665 C C . GLU A 1 80 ? -8.066 -14.489 1.984 1.00 86.94 80 GLU A C 1
ATOM 667 O O . GLU A 1 80 ? -8.874 -13.721 2.506 1.00 86.94 80 GLU A O 1
ATOM 672 N N . ARG A 1 81 ? -6.753 -14.234 1.986 1.00 85.94 81 ARG A N 1
ATOM 673 C CA . ARG A 1 81 ? -6.134 -13.092 2.670 1.00 85.94 81 ARG A CA 1
ATOM 674 C C . ARG A 1 81 ? -6.599 -11.755 2.089 1.00 85.94 81 ARG A C 1
ATOM 676 O O . ARG A 1 81 ? -6.785 -10.788 2.823 1.00 85.94 81 ARG A O 1
ATOM 683 N N . LEU A 1 82 ? -6.824 -11.683 0.775 1.00 87.06 82 LEU A N 1
ATOM 684 C CA . LEU A 1 82 ? -7.409 -10.499 0.148 1.00 87.06 82 LEU A CA 1
ATOM 685 C C . LEU A 1 82 ? -8.830 -10.219 0.669 1.00 87.06 82 LEU A C 1
ATOM 687 O O . LEU A 1 82 ? -9.186 -9.056 0.860 1.00 87.06 82 LEU A O 1
ATOM 691 N N . ARG A 1 83 ? -9.641 -11.253 0.920 1.00 86.31 83 ARG A N 1
ATOM 692 C CA . ARG A 1 83 ? -10.983 -11.102 1.505 1.00 86.31 83 ARG A CA 1
ATOM 693 C C . ARG A 1 83 ? -10.907 -10.532 2.924 1.00 86.31 83 ARG A C 1
ATOM 695 O O . ARG A 1 83 ? -11.639 -9.592 3.231 1.00 86.31 83 ARG A O 1
ATOM 702 N N . GLU A 1 84 ? -9.986 -11.026 3.748 1.00 87.81 84 GLU A N 1
ATOM 703 C CA . GLU A 1 84 ? -9.725 -10.510 5.102 1.00 87.81 84 GLU A CA 1
ATOM 704 C C . GLU A 1 84 ? -9.267 -9.042 5.086 1.00 87.81 84 GLU A C 1
ATOM 706 O O . GLU A 1 84 ? -9.844 -8.203 5.779 1.00 87.81 84 GLU A O 1
ATOM 711 N N . GLU A 1 85 ? -8.294 -8.697 4.234 1.00 86.56 85 GLU A N 1
ATOM 712 C CA . GLU A 1 85 ? -7.807 -7.321 4.050 1.00 86.56 85 GLU A CA 1
ATOM 713 C C . GLU A 1 85 ? -8.922 -6.372 3.579 1.00 86.56 85 GLU A C 1
ATOM 715 O O . GLU A 1 85 ? -8.982 -5.223 4.017 1.00 86.56 85 GLU A O 1
ATOM 720 N N . ARG A 1 86 ? -9.849 -6.844 2.731 1.00 85.81 86 ARG A N 1
ATOM 721 C CA . ARG A 1 86 ? -11.034 -6.073 2.315 1.00 85.81 86 ARG A CA 1
ATOM 722 C C . ARG A 1 86 ? -11.999 -5.831 3.476 1.00 85.81 86 ARG A C 1
ATOM 724 O O . ARG A 1 86 ? -12.467 -4.707 3.642 1.00 85.81 86 ARG A O 1
ATOM 731 N N . ILE A 1 87 ? -12.272 -6.846 4.299 1.00 84.75 87 ILE A N 1
ATOM 732 C CA . ILE A 1 87 ? -13.123 -6.714 5.495 1.00 84.75 87 ILE A CA 1
ATOM 733 C C . ILE A 1 87 ? -12.498 -5.722 6.487 1.00 84.75 87 ILE A C 1
ATOM 735 O O . ILE A 1 87 ? -13.182 -4.816 6.969 1.00 84.75 87 ILE A O 1
ATOM 739 N N . HIS A 1 88 ? -11.192 -5.836 6.750 1.00 83.31 88 HIS A N 1
ATOM 740 C CA . HIS A 1 88 ? -10.463 -4.940 7.653 1.00 83.31 88 HIS A CA 1
ATOM 741 C C . HIS A 1 88 ? -10.430 -3.489 7.142 1.00 83.31 88 HIS A C 1
ATOM 743 O O . HIS A 1 88 ? -10.771 -2.559 7.882 1.00 83.31 88 HIS A O 1
ATOM 749 N N . ALA A 1 89 ? -10.118 -3.286 5.858 1.00 82.00 89 ALA A N 1
ATOM 750 C CA . ALA A 1 89 ? -10.062 -1.960 5.246 1.00 82.00 89 ALA A CA 1
ATOM 751 C C . ALA A 1 89 ? -11.437 -1.273 5.189 1.00 82.00 89 ALA A C 1
ATOM 753 O O . ALA A 1 89 ? -11.528 -0.066 5.427 1.00 82.00 89 ALA A O 1
ATOM 754 N N . LEU A 1 90 ? -12.516 -2.018 4.917 1.00 81.50 90 LEU A N 1
ATOM 755 C CA . LEU A 1 90 ? -13.881 -1.484 4.955 1.00 81.50 90 LEU A CA 1
ATOM 756 C C . LEU A 1 90 ? -14.302 -1.108 6.381 1.00 81.50 90 LEU A C 1
ATOM 758 O O . LEU A 1 90 ? -14.793 0.001 6.576 1.00 81.50 90 LEU A O 1
ATOM 762 N N . LYS A 1 91 ? -14.021 -1.959 7.379 1.00 81.31 91 LYS A N 1
ATOM 763 C CA . LYS A 1 91 ? -14.292 -1.672 8.800 1.00 81.31 91 LYS A CA 1
ATOM 764 C C . LYS A 1 91 ? -13.550 -0.419 9.283 1.00 81.31 91 LYS A C 1
ATOM 766 O O . LYS A 1 91 ? -14.132 0.426 9.956 1.00 81.31 91 LYS A O 1
ATOM 771 N N . THR A 1 92 ? -12.284 -0.261 8.895 1.00 76.50 92 THR A N 1
ATOM 772 C CA . THR A 1 92 ? -11.475 0.927 9.229 1.00 76.50 92 THR A CA 1
ATOM 773 C C . THR A 1 92 ? -12.017 2.183 8.544 1.00 76.50 92 THR A C 1
ATOM 775 O O . THR A 1 92 ? -12.158 3.227 9.177 1.00 76.50 92 THR A O 1
ATOM 778 N N . LYS A 1 93 ? -12.394 2.084 7.263 1.00 76.38 93 LYS A N 1
ATOM 779 C CA . LYS A 1 93 ? -13.003 3.187 6.507 1.00 76.38 93 LYS A CA 1
ATOM 780 C C . LYS A 1 93 ? -14.348 3.624 7.095 1.00 76.38 93 LYS A C 1
ATOM 782 O O . LYS A 1 93 ? -14.622 4.819 7.131 1.00 76.38 93 LYS A O 1
ATOM 787 N N . GLU A 1 94 ? -15.175 2.685 7.548 1.00 74.31 94 GLU A N 1
ATOM 788 C CA . GLU A 1 94 ? -16.452 2.976 8.204 1.00 74.31 94 GLU A CA 1
ATOM 789 C C . GLU A 1 94 ? -16.243 3.697 9.544 1.00 74.31 94 GLU A C 1
ATOM 791 O O . GLU A 1 94 ? -16.813 4.772 9.739 1.00 74.31 94 GLU A O 1
ATOM 796 N N . LYS A 1 95 ? -15.339 3.194 10.403 1.00 69.19 95 LYS A N 1
ATOM 797 C CA . LYS A 1 95 ? -14.920 3.883 11.639 1.00 69.19 95 LYS A CA 1
ATOM 798 C C . LYS A 1 95 ? -14.440 5.317 11.360 1.00 69.19 95 LYS A C 1
ATOM 800 O O . LYS A 1 95 ? -14.908 6.254 11.999 1.00 69.19 95 LYS A O 1
ATOM 805 N N . MET A 1 96 ? -13.544 5.500 10.383 1.00 66.19 96 MET A N 1
ATOM 806 C CA . MET A 1 96 ? -13.001 6.816 10.002 1.00 66.19 96 MET A CA 1
ATOM 807 C C . MET A 1 96 ? -14.059 7.767 9.421 1.00 66.19 96 MET A C 1
ATOM 809 O O . MET A 1 96 ? -13.981 8.978 9.616 1.00 66.19 96 MET A O 1
ATOM 813 N N . ALA A 1 97 ? -15.060 7.240 8.712 1.00 71.12 97 ALA A N 1
ATOM 814 C CA . ALA A 1 97 ? -16.184 8.041 8.239 1.00 71.12 97 ALA A CA 1
ATOM 815 C C . ALA A 1 97 ? -17.070 8.504 9.408 1.00 71.12 97 ALA A C 1
ATOM 817 O O . ALA A 1 97 ? -17.495 9.657 9.429 1.00 71.12 97 ALA A O 1
ATOM 818 N N . GLN A 1 98 ? -17.298 7.647 10.406 1.00 61.81 98 GLN A N 1
ATOM 819 C CA . GLN A 1 98 ? -18.088 7.971 11.598 1.00 61.81 98 GLN A CA 1
ATOM 820 C C . GLN A 1 98 ? -17.392 9.004 12.510 1.00 61.81 98 GLN A C 1
ATOM 822 O O . GLN A 1 98 ? -18.042 9.944 12.977 1.00 61.81 98 GLN A O 1
ATOM 827 N N . THR A 1 99 ? -16.070 8.910 12.705 1.00 57.91 99 THR A N 1
ATOM 828 C CA . THR A 1 99 ? -15.296 9.880 13.509 1.00 57.91 99 THR A CA 1
ATOM 829 C C . THR A 1 99 ? -15.096 11.234 12.823 1.00 57.91 99 THR A C 1
ATOM 831 O O . THR A 1 99 ? -14.795 12.212 13.505 1.00 57.91 99 THR A O 1
ATOM 834 N N . SER A 1 100 ? -15.355 11.352 11.513 1.00 49.97 100 SER A N 1
ATOM 835 C CA . SER A 1 100 ? -15.237 12.623 10.771 1.00 49.97 100 SER A CA 1
ATOM 836 C C . SER A 1 100 ? -16.202 13.739 11.226 1.00 49.97 100 SER A C 1
ATOM 838 O O . SER A 1 100 ? -16.068 14.884 10.798 1.00 49.97 100 SER A O 1
ATOM 840 N N . SER A 1 101 ? -17.120 13.434 12.152 1.00 49.34 101 SER A N 1
ATOM 841 C CA . SER A 1 101 ? -18.000 14.397 12.833 1.00 49.34 101 SER A CA 1
ATOM 842 C C . SER A 1 101 ? -17.275 15.280 13.868 1.00 49.34 101 SER A C 1
ATOM 844 O O . SER A 1 101 ? -17.848 16.262 14.336 1.00 49.34 101 SER A O 1
ATOM 846 N N . GLY A 1 102 ? -16.033 14.943 14.241 1.00 48.41 102 GLY A N 1
ATOM 847 C CA . GLY A 1 102 ? -15.189 15.705 15.167 1.00 48.41 102 GLY A CA 1
ATOM 848 C C . GLY A 1 102 ? -13.824 15.990 14.548 1.00 48.41 102 GLY A C 1
ATOM 849 O O . GLY A 1 102 ? -12.941 15.138 14.556 1.00 48.41 102 GLY A O 1
ATOM 850 N N . GLY A 1 103 ? -13.645 17.185 13.985 1.00 52.41 103 GLY A N 1
ATOM 851 C CA . GLY A 1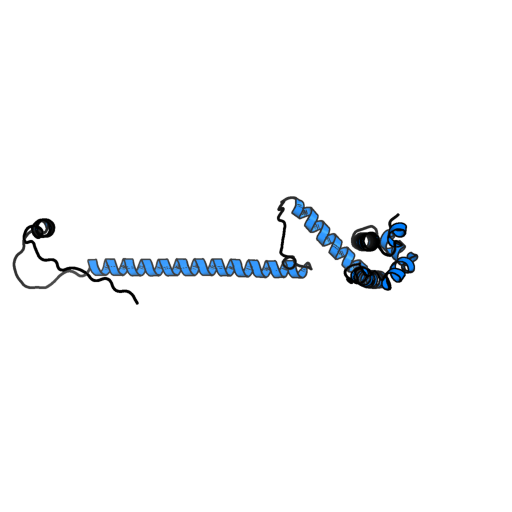 103 ? -12.398 17.548 13.316 1.00 52.41 103 GLY A CA 1
ATOM 852 C C . GLY A 1 103 ? -11.243 17.794 14.290 1.00 52.41 103 GLY A C 1
ATOM 853 O O . GLY A 1 103 ? -11.373 18.592 15.215 1.00 52.41 103 GLY A O 1
ATOM 854 N N . VAL A 1 104 ? -10.076 17.211 14.006 1.00 43.78 104 VAL A N 1
ATOM 855 C CA . VAL A 1 104 ? -8.797 17.779 14.443 1.00 43.78 104 VAL A CA 1
ATOM 856 C C . VAL A 1 104 ? -7.791 17.742 13.296 1.00 43.78 104 VAL A C 1
ATOM 858 O O . VAL A 1 104 ? -7.441 16.693 12.761 1.00 43.78 104 VAL A O 1
ATOM 861 N N . SER A 1 105 ? -7.342 18.925 12.890 1.00 48.84 105 SER A N 1
ATOM 862 C CA . SER A 1 105 ? -6.196 19.103 12.009 1.00 48.84 105 SER A CA 1
ATOM 863 C C . SER A 1 105 ? -4.967 19.361 12.873 1.00 48.84 105 SER A C 1
ATOM 865 O O . SER A 1 105 ? -4.893 20.406 13.518 1.00 48.84 105 SER A O 1
ATOM 867 N N . SER A 1 106 ? -3.995 18.453 12.855 1.00 35.69 106 SER A N 1
ATOM 868 C CA . SER A 1 106 ? -2.643 18.746 13.327 1.00 35.69 106 SER A CA 1
ATOM 869 C C . SER A 1 106 ? -1.629 18.169 12.351 1.00 35.69 106 SER A C 1
ATOM 871 O O . SER A 1 106 ? -1.742 17.023 11.918 1.00 35.69 106 SER A O 1
ATOM 873 N N . SER A 1 107 ? -0.677 19.004 11.962 1.00 37.62 107 SER A N 1
ATOM 874 C CA . SER A 1 107 ? 0.402 18.6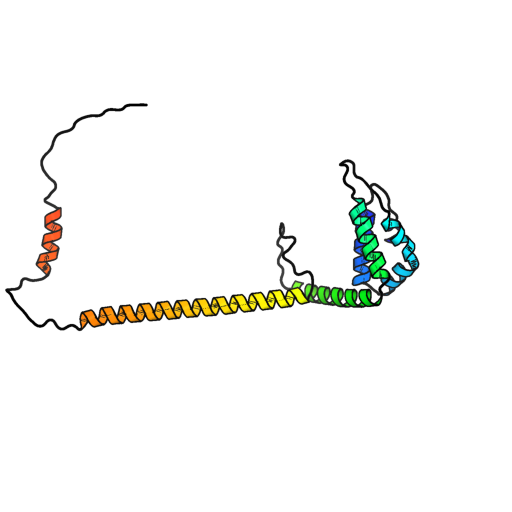88 11.035 1.00 37.62 107 SER A CA 1
ATOM 875 C C . SER A 1 107 ? 1.709 18.402 11.777 1.00 37.62 107 SER A C 1
ATOM 877 O O . SER A 1 107 ? 1.915 18.907 12.877 1.00 37.62 107 SER A O 1
ATOM 879 N N . THR A 1 108 ? 2.619 17.718 11.075 1.00 38.50 108 THR A N 1
ATOM 880 C CA . THR A 1 108 ? 4.063 17.530 11.353 1.00 38.50 108 THR A CA 1
ATOM 881 C C . THR A 1 108 ? 4.488 16.595 12.500 1.00 38.50 108 THR A C 1
ATOM 883 O O . THR A 1 108 ? 3.985 16.663 13.612 1.00 38.50 108 THR A O 1
ATOM 886 N N . ASP A 1 109 ? 5.468 15.753 12.146 1.00 38.78 109 ASP A N 1
ATOM 887 C CA . ASP A 1 109 ? 6.399 14.952 12.957 1.00 38.78 109 ASP A CA 1
ATOM 888 C C . ASP A 1 109 ? 5.842 14.025 14.056 1.00 38.78 109 ASP A C 1
ATOM 890 O O . ASP A 1 109 ? 5.750 14.376 15.230 1.00 38.78 109 ASP A O 1
ATOM 894 N N . GLY A 1 110 ? 5.572 12.768 13.670 1.00 42.84 110 GLY A N 1
ATOM 895 C CA . GLY A 1 110 ? 5.189 11.695 14.597 1.00 42.84 110 GLY A CA 1
ATOM 896 C C . GLY A 1 110 ? 4.792 10.363 13.938 1.00 42.84 110 GLY A C 1
ATOM 897 O O . GLY A 1 110 ? 3.810 9.755 14.357 1.00 42.84 110 GLY A O 1
ATOM 898 N N . ASP A 1 111 ? 5.520 9.900 12.911 1.00 40.47 111 ASP A N 1
ATOM 899 C CA . ASP A 1 111 ? 5.190 8.734 12.049 1.00 40.47 111 ASP A CA 1
ATOM 900 C C . ASP A 1 111 ? 5.245 7.333 12.733 1.00 40.47 111 ASP A C 1
ATOM 902 O O . ASP A 1 111 ? 5.532 6.309 12.107 1.00 40.47 111 ASP A O 1
ATOM 906 N N . GLN A 1 112 ? 4.974 7.249 14.040 1.00 45.41 112 GLN A N 1
ATOM 907 C CA . GLN A 1 112 ? 4.942 5.981 14.787 1.00 45.41 112 GLN A CA 1
ATOM 908 C C . GLN A 1 112 ? 3.971 5.962 15.989 1.00 45.41 112 GLN A C 1
ATOM 910 O O . GLN A 1 112 ? 4.171 5.187 16.918 1.00 45.41 112 GLN A O 1
ATOM 915 N N . ALA A 1 113 ? 2.935 6.811 15.997 1.00 46.75 113 ALA A N 1
ATOM 916 C CA . ALA A 1 113 ? 1.967 6.905 17.106 1.00 46.75 113 ALA A CA 1
ATOM 917 C C . ALA A 1 113 ? 0.510 6.556 16.730 1.00 46.75 113 ALA A C 1
ATOM 919 O O . ALA A 1 113 ? -0.388 6.707 17.556 1.00 46.75 113 ALA A O 1
ATOM 920 N N . TRP A 1 114 ? 0.261 6.096 15.499 1.00 44.75 114 TRP A N 1
ATOM 921 C CA . TRP A 1 114 ? -1.060 5.637 15.059 1.00 44.75 114 TRP A CA 1
ATOM 922 C C . TRP A 1 114 ? -1.077 4.105 14.954 1.00 44.75 114 TRP A C 1
ATOM 924 O O . TRP A 1 114 ? -0.245 3.565 14.220 1.00 44.75 114 TRP A O 1
ATOM 934 N N . PRO A 1 115 ? -1.994 3.409 15.658 1.00 48.94 115 PRO A N 1
ATOM 935 C CA . PRO A 1 115 ? -2.052 1.949 15.658 1.00 48.94 115 PRO A CA 1
ATOM 936 C C . PRO A 1 115 ? -2.290 1.417 14.242 1.00 48.94 115 PRO A C 1
ATOM 938 O O . PRO A 1 115 ? -3.142 1.912 13.502 1.00 48.94 115 PRO A O 1
ATOM 941 N N . GLN A 1 116 ? -1.524 0.401 13.853 1.00 55.31 116 GLN A N 1
ATOM 942 C CA . GLN A 1 116 ? -1.522 -0.145 12.495 1.00 55.31 116 GLN A CA 1
ATOM 943 C C . GLN A 1 116 ? -2.590 -1.229 12.292 1.00 55.31 116 GLN A C 1
ATOM 945 O O . GLN A 1 116 ? -2.834 -1.659 11.163 1.00 55.31 116 GLN A O 1
ATOM 950 N N . SER A 1 117 ? -3.240 -1.680 13.369 1.00 58.00 117 SER A N 1
ATOM 951 C CA . SER A 1 117 ? -4.283 -2.707 13.329 1.00 58.00 117 SER A CA 1
ATOM 952 C C . SER A 1 117 ? -5.370 -2.480 14.384 1.00 58.00 117 SER A C 1
ATOM 954 O O . SER A 1 117 ? -5.130 -1.897 15.437 1.00 58.00 117 SER A O 1
ATOM 956 N N . SER A 1 118 ? -6.575 -3.008 14.146 1.00 54.91 118 SER A N 1
ATOM 957 C CA . SER A 1 118 ? -7.694 -2.833 15.089 1.00 54.91 118 SER A CA 1
ATOM 958 C C . SER A 1 118 ? -7.498 -3.539 16.435 1.00 54.91 118 SER A C 1
ATOM 960 O O . SER A 1 118 ? -8.163 -3.170 17.391 1.00 54.91 118 SER A O 1
ATOM 962 N N . GLY A 1 119 ? -6.613 -4.539 16.527 1.00 63.66 119 GLY A N 1
ATOM 963 C CA . GLY A 1 119 ? -6.277 -5.171 17.812 1.00 63.66 119 GLY A CA 1
ATOM 964 C C . GLY A 1 119 ? -5.335 -4.320 18.670 1.00 63.66 119 GLY A C 1
ATOM 965 O O . GLY A 1 119 ? -5.332 -4.435 19.890 1.00 63.66 119 GLY A O 1
ATOM 966 N N . GLU A 1 120 ? -4.560 -3.442 18.034 1.00 71.00 120 GLU A N 1
ATOM 967 C CA . GLU A 1 120 ? -3.662 -2.498 18.700 1.00 71.00 120 GLU A CA 1
ATOM 968 C C . GLU A 1 120 ? -4.442 -1.294 19.254 1.00 71.00 120 GLU A C 1
ATOM 970 O O . GLU A 1 120 ? -4.161 -0.851 20.361 1.00 71.00 120 GLU A O 1
ATOM 975 N N . GLU A 1 121 ? -5.488 -0.837 18.547 1.00 61.41 121 GLU A N 1
ATOM 976 C CA . GLU A 1 121 ? -6.444 0.180 19.027 1.00 61.41 121 GLU A CA 1
ATOM 977 C C . GLU A 1 121 ? -7.074 -0.204 20.381 1.00 61.41 121 GLU A C 1
ATOM 979 O O . GLU A 1 121 ? -7.044 0.586 21.327 1.00 61.41 121 GLU A O 1
ATOM 984 N N . ASP A 1 122 ? -7.619 -1.423 20.484 1.00 76.69 122 ASP A N 1
ATOM 985 C CA . ASP A 1 122 ? -8.289 -1.906 21.699 1.00 76.69 122 ASP A CA 1
ATOM 986 C C . ASP A 1 122 ? -7.292 -2.096 22.861 1.00 76.69 122 ASP A C 1
ATOM 988 O O . ASP A 1 122 ? -7.603 -1.761 24.007 1.00 76.69 122 ASP A O 1
ATOM 992 N N . LEU A 1 123 ? -6.068 -2.561 22.575 1.00 81.38 123 LEU A N 1
ATOM 993 C CA . LEU A 1 123 ? -5.000 -2.703 23.572 1.00 81.38 123 LEU A CA 1
ATOM 994 C C . LEU A 1 123 ? -4.514 -1.339 24.094 1.00 81.38 123 LEU A C 1
ATOM 996 O O . LEU A 1 123 ? -4.360 -1.161 25.304 1.00 81.38 123 LEU A O 1
ATOM 1000 N N . GLN A 1 124 ? -4.323 -0.364 23.199 1.00 83.44 124 GLN A N 1
ATOM 1001 C CA . GLN A 1 124 ? -3.948 1.011 23.540 1.00 83.44 124 GLN A CA 1
ATOM 1002 C C . GLN A 1 124 ? -5.023 1.671 24.420 1.00 83.44 124 GLN A C 1
ATOM 1004 O O . GLN A 1 124 ? -4.701 2.312 25.422 1.00 83.44 124 GLN A O 1
ATOM 1009 N N . LEU A 1 125 ? -6.305 1.478 24.082 1.00 84.69 125 LEU A N 1
ATOM 1010 C CA . LEU A 1 125 ? -7.437 1.978 24.863 1.00 84.69 125 LEU A CA 1
ATOM 1011 C C . LEU A 1 125 ? -7.516 1.308 26.241 1.00 84.69 125 LEU A C 1
ATOM 1013 O O . LEU A 1 125 ? -7.722 1.994 27.242 1.00 84.69 125 LEU A O 1
ATOM 1017 N N . GLN A 1 126 ? -7.315 -0.010 26.319 1.00 88.25 126 GLN A N 1
ATOM 1018 C CA . GLN A 1 126 ? -7.310 -0.733 27.591 1.00 88.25 126 GLN A CA 1
ATOM 1019 C C . GLN A 1 126 ? -6.165 -0.272 28.507 1.00 88.25 126 GLN A C 1
ATOM 1021 O O . GLN A 1 126 ? -6.387 -0.087 29.705 1.00 88.25 126 GLN A O 1
ATOM 1026 N N . LEU A 1 127 ? -4.972 -0.023 27.955 1.00 90.62 127 LEU A N 1
ATOM 1027 C CA . LEU A 1 127 ? -3.843 0.545 28.696 1.00 90.62 127 LEU A CA 1
ATOM 1028 C C . LEU A 1 127 ? -4.145 1.970 29.187 1.00 90.62 127 LEU A C 1
ATOM 1030 O O . LEU A 1 127 ? -3.937 2.261 30.362 1.00 90.62 127 LEU A O 1
ATOM 1034 N N . ALA A 1 128 ? -4.688 2.838 28.328 1.00 89.00 128 ALA A N 1
ATOM 1035 C CA . ALA A 1 128 ? -5.038 4.211 28.697 1.00 89.00 128 ALA A CA 1
ATOM 1036 C C . ALA A 1 128 ? -6.103 4.269 29.811 1.00 89.00 128 ALA A C 1
ATOM 1038 O O . ALA A 1 128 ? -5.968 5.044 30.758 1.00 89.00 128 ALA A O 1
ATOM 1039 N N . LEU A 1 129 ? -7.129 3.413 29.742 1.00 91.81 129 LEU A N 1
ATOM 1040 C CA . LEU A 1 129 ? -8.148 3.289 30.790 1.00 91.81 129 LEU A CA 1
ATOM 1041 C C . LEU A 1 129 ? -7.569 2.738 32.101 1.00 91.81 129 LEU A C 1
ATOM 1043 O O . LEU A 1 129 ? -7.955 3.201 33.173 1.00 91.81 129 LEU A O 1
ATOM 1047 N N . ALA A 1 130 ? -6.634 1.785 32.035 1.00 91.06 130 ALA A N 1
ATOM 1048 C CA . ALA A 1 130 ? -5.949 1.266 33.217 1.00 91.06 130 ALA A CA 1
ATOM 1049 C C . ALA A 1 130 ? -5.082 2.344 33.891 1.00 91.06 130 ALA A C 1
ATOM 1051 O O . ALA A 1 130 ? -5.208 2.546 35.097 1.00 91.06 130 ALA A O 1
ATOM 1052 N N . MET A 1 131 ? -4.279 3.082 33.115 1.00 87.38 131 MET A N 1
ATOM 1053 C CA . MET A 1 131 ? -3.454 4.187 33.617 1.00 87.38 131 MET A CA 1
ATOM 1054 C C . MET A 1 131 ? -4.304 5.306 34.227 1.00 87.38 131 MET A C 1
ATOM 1056 O O . MET A 1 131 ? -4.039 5.731 35.345 1.00 87.38 131 MET A O 1
ATOM 1060 N N . SER A 1 132 ? -5.368 5.738 33.541 1.00 91.56 132 SER A N 1
ATOM 1061 C CA . SER A 1 132 ? -6.259 6.794 34.044 1.00 91.56 132 SER A CA 1
ATOM 1062 C C . SER A 1 132 ? -7.007 6.374 35.320 1.00 91.56 132 SER A C 1
ATOM 1064 O O . SER A 1 132 ? -7.215 7.196 36.213 1.00 91.56 132 SER A O 1
ATOM 1066 N N . LYS A 1 133 ? -7.362 5.087 35.456 1.00 94.88 133 LYS A N 1
ATOM 1067 C CA . LYS A 1 133 ? -7.934 4.539 36.696 1.00 94.88 133 LYS A CA 1
ATOM 1068 C C . LYS A 1 133 ? -6.914 4.502 37.834 1.00 94.88 133 LYS A C 1
ATOM 1070 O O . LYS A 1 133 ? -7.262 4.855 38.957 1.00 94.88 133 LYS A O 1
ATOM 1075 N N . GLU A 1 134 ? -5.679 4.080 37.562 1.00 92.50 134 GLU A N 1
ATOM 1076 C CA . GLU A 1 134 ? -4.614 4.062 38.569 1.00 92.50 134 GLU A CA 1
ATOM 1077 C C . GLU A 1 134 ? -4.272 5.477 39.051 1.00 92.50 134 GLU A C 1
ATOM 1079 O O . GLU A 1 134 ? -4.165 5.694 40.255 1.00 92.50 134 GLU A O 1
ATOM 1084 N N . GLU A 1 135 ? -4.169 6.449 38.143 1.00 85.06 135 GLU A N 1
ATOM 1085 C CA . GLU A 1 135 ? -3.900 7.851 38.476 1.00 85.06 135 GLU A CA 1
ATOM 1086 C C . GLU A 1 135 ? -5.003 8.444 39.370 1.00 85.06 135 GLU A C 1
ATOM 1088 O O . GLU A 1 135 ? -4.701 9.048 40.399 1.00 85.06 135 GLU A O 1
ATOM 1093 N N . ALA A 1 136 ? -6.278 8.179 39.061 1.00 89.38 136 ALA A N 1
ATOM 1094 C CA . ALA A 1 136 ? -7.402 8.595 39.902 1.00 89.38 136 ALA A CA 1
ATOM 1095 C C . ALA A 1 136 ? -7.385 7.931 41.297 1.00 89.38 136 ALA A C 1
ATOM 1097 O O . ALA A 1 136 ? -7.642 8.595 42.304 1.00 89.38 136 ALA A O 1
ATOM 1098 N N . GLU A 1 137 ? -7.044 6.638 41.389 1.00 90.31 137 GLU A N 1
ATOM 1099 C CA . GLU A 1 137 ? -6.874 5.948 42.678 1.00 90.31 137 GLU A CA 1
ATOM 1100 C C . GLU A 1 137 ? -5.658 6.475 43.465 1.00 90.31 137 GLU A C 1
ATOM 1102 O O . GLU A 1 137 ? -5.712 6.552 44.697 1.00 90.31 137 GLU A O 1
ATOM 1107 N N . GLN A 1 138 ? -4.568 6.866 42.793 1.00 86.56 138 GLN A N 1
ATOM 1108 C CA . GLN A 1 138 ? -3.414 7.509 43.428 1.00 86.56 138 GLN A CA 1
ATOM 1109 C C . GLN A 1 138 ? -3.753 8.917 43.939 1.00 86.56 138 GLN A C 1
ATOM 1111 O O . GLN A 1 138 ? -3.412 9.222 45.083 1.00 86.56 138 GLN A O 1
ATOM 1116 N N . GLU A 1 139 ? -4.468 9.746 43.166 1.00 87.12 139 GLU A N 1
ATOM 1117 C CA . GLU A 1 139 ? -4.914 11.072 43.620 1.00 87.12 139 GLU A CA 1
ATOM 1118 C C . GLU A 1 139 ? -5.832 10.949 44.847 1.00 87.12 139 GLU A C 1
ATOM 1120 O O . GLU A 1 139 ? -5.649 11.664 45.836 1.00 87.12 139 GLU A O 1
ATOM 1125 N N . GLU A 1 140 ? -6.778 10.002 44.843 1.00 84.31 140 GLU A N 1
ATOM 1126 C CA . GLU A 1 140 ? -7.666 9.794 45.989 1.00 84.31 140 GLU A CA 1
ATOM 1127 C C . GLU A 1 140 ? -6.899 9.325 47.238 1.00 84.31 140 GLU A C 1
ATOM 1129 O O . GLU A 1 140 ? -7.166 9.793 48.348 1.00 84.31 140 GLU A O 1
ATOM 1134 N N . ARG A 1 141 ? -5.900 8.444 47.079 1.00 86.81 141 ARG A N 1
ATOM 1135 C CA . ARG A 1 141 ? -5.013 8.029 48.181 1.00 86.81 141 ARG A CA 1
ATOM 1136 C C . ARG A 1 141 ? -4.197 9.194 48.732 1.00 86.81 141 ARG A C 1
ATOM 1138 O O . ARG A 1 141 ? -4.074 9.297 49.952 1.00 86.81 141 ARG A O 1
ATOM 1145 N N . LEU A 1 142 ? -3.673 10.064 47.867 1.00 86.31 142 LEU A N 1
ATOM 1146 C CA . LEU A 1 142 ? -2.908 11.239 48.282 1.00 86.31 142 LEU A CA 1
ATOM 1147 C C . LEU A 1 142 ? -3.798 12.207 49.074 1.00 86.31 142 LEU A C 1
ATOM 1149 O O . LEU A 1 142 ? -3.464 12.558 50.203 1.00 86.31 142 LEU A O 1
ATOM 1153 N N . ARG A 1 143 ? -4.994 12.514 48.550 1.00 87.12 143 ARG A N 1
ATOM 1154 C CA . ARG A 1 143 ? -6.018 13.330 49.227 1.00 87.12 143 ARG A CA 1
ATOM 1155 C C . ARG A 1 143 ? -6.404 12.774 50.598 1.00 87.12 143 ARG A C 1
ATOM 1157 O O . ARG A 1 143 ? -6.442 13.528 51.565 1.00 87.12 143 ARG A O 1
ATOM 1164 N N . ARG A 1 144 ? -6.659 11.462 50.706 1.00 86.44 144 ARG A N 1
ATOM 1165 C CA . ARG A 1 144 ? -6.954 10.802 51.994 1.00 86.44 144 ARG A CA 1
ATOM 1166 C C . ARG A 1 144 ? -5.768 10.882 52.964 1.00 86.44 144 ARG A C 1
ATOM 1168 O O . ARG A 1 144 ? -5.981 11.047 54.159 1.00 86.44 144 ARG A O 1
ATOM 1175 N N . GLY A 1 145 ? -4.534 10.771 52.468 1.00 92.00 145 GLY A N 1
ATOM 1176 C CA . GLY A 1 145 ? -3.318 10.908 53.276 1.00 92.00 145 GLY A CA 1
ATOM 1177 C C . GLY A 1 145 ? -3.115 12.325 53.821 1.00 92.00 145 GLY A C 1
ATOM 1178 O O . GLY A 1 145 ? -2.816 12.488 55.005 1.00 92.00 145 GLY A O 1
ATOM 1179 N N . ASP A 1 146 ? -3.328 13.342 52.986 1.00 91.06 146 ASP A N 1
ATOM 1180 C CA . ASP A 1 146 ? -3.229 14.749 53.383 1.00 91.06 146 ASP A CA 1
ATOM 1181 C C . ASP A 1 146 ? -4.339 15.159 54.364 1.00 91.06 146 ASP A C 1
ATOM 1183 O O . ASP A 1 146 ? -4.056 15.869 55.330 1.00 91.06 146 ASP A O 1
ATOM 1187 N N . ASP A 1 147 ? -5.568 14.658 54.193 1.00 91.75 147 ASP A N 1
ATOM 1188 C CA . ASP A 1 147 ? -6.672 14.887 55.138 1.00 91.75 147 ASP A CA 1
ATOM 1189 C C . ASP A 1 147 ? -6.393 14.243 56.509 1.00 91.75 147 ASP A C 1
ATOM 1191 O O . ASP A 1 147 ? -6.522 14.895 57.547 1.00 91.75 147 ASP A O 1
ATOM 1195 N N . LEU A 1 148 ? -5.878 13.006 56.534 1.00 90.19 148 LEU A N 1
ATOM 1196 C CA . LEU A 1 148 ? -5.473 12.329 57.773 1.00 90.19 148 LEU A CA 1
ATOM 1197 C C . LEU A 1 148 ? -4.337 13.081 58.494 1.00 90.19 148 LEU A C 1
ATOM 1199 O O . LEU A 1 148 ? -4.336 13.225 59.720 1.00 90.19 148 LEU A O 1
ATOM 1203 N N . ARG A 1 149 ? -3.370 13.598 57.727 1.00 90.06 149 ARG A N 1
ATOM 1204 C CA . ARG A 1 149 ? -2.249 14.407 58.228 1.00 90.06 149 ARG A CA 1
ATOM 1205 C C . ARG A 1 149 ? -2.725 15.751 58.788 1.00 90.06 149 ARG A C 1
ATOM 1207 O O . ARG A 1 149 ? -2.237 16.176 59.837 1.00 90.06 149 ARG A O 1
ATOM 1214 N N . LEU A 1 150 ? -3.687 16.395 58.127 1.00 90.94 150 LEU A N 1
ATOM 1215 C CA . LEU A 1 150 ? -4.335 17.616 58.602 1.00 90.94 150 LEU A CA 1
ATOM 1216 C C . LEU A 1 150 ? -5.128 17.357 59.892 1.00 90.94 150 LEU A C 1
ATOM 1218 O O . LEU A 1 150 ? -5.008 18.123 60.849 1.00 90.94 150 LEU A O 1
ATOM 1222 N N . GLN A 1 151 ? -5.883 16.258 59.956 1.00 91.00 151 GLN A N 1
ATOM 1223 C CA . GLN A 1 151 ? -6.646 15.859 61.138 1.00 91.00 151 GLN A CA 1
ATOM 1224 C C . GLN A 1 151 ? -5.737 15.643 62.356 1.00 91.00 151 GLN A C 1
ATOM 1226 O O . GLN A 1 151 ? -6.028 16.168 63.433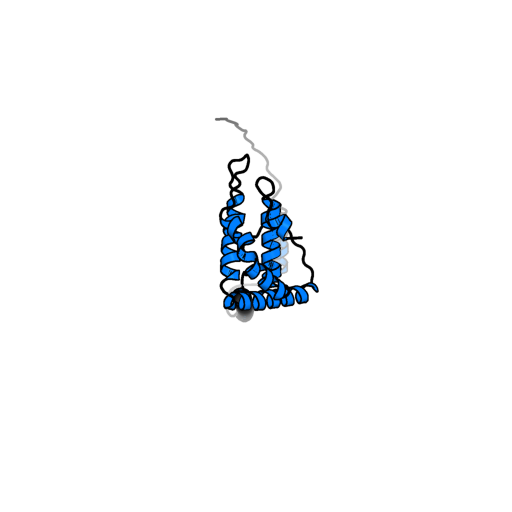 1.00 91.00 151 GLN A O 1
ATOM 1231 N N . MET A 1 152 ? -4.611 14.942 62.181 1.00 89.12 152 MET A N 1
ATOM 1232 C CA . MET A 1 152 ? -3.633 14.705 63.248 1.00 89.12 152 MET A CA 1
ATOM 1233 C C . MET A 1 152 ? -3.025 16.017 63.775 1.00 89.12 152 MET A C 1
ATOM 1235 O O . MET A 1 152 ? -2.972 16.220 64.987 1.00 89.12 152 MET A O 1
ATOM 1239 N N . ALA A 1 153 ? -2.664 16.952 62.888 1.00 89.19 153 ALA A N 1
ATOM 1240 C CA . ALA A 1 153 ? -2.159 18.274 63.278 1.00 89.19 153 ALA A CA 1
ATOM 1241 C C . ALA A 1 153 ? -3.217 19.131 64.011 1.00 89.19 153 ALA A C 1
ATOM 1243 O O . ALA A 1 153 ? -2.902 19.862 64.955 1.00 89.19 153 ALA A O 1
ATOM 1244 N N . ILE A 1 154 ? -4.493 19.028 63.616 1.00 88.88 154 ILE A N 1
ATOM 1245 C CA . ILE A 1 154 ? -5.609 19.693 64.307 1.00 88.88 154 ILE A CA 1
ATOM 1246 C C . ILE A 1 154 ? -5.835 19.088 65.702 1.00 88.88 154 ILE A C 1
ATOM 1248 O O . ILE A 1 154 ? -6.146 19.832 66.636 1.00 88.88 154 ILE A O 1
ATOM 1252 N N . GLU A 1 155 ? -5.695 17.770 65.871 1.00 89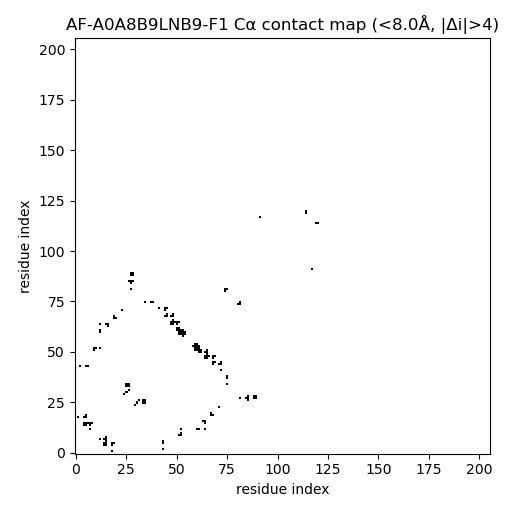.12 155 GLU A N 1
ATOM 1253 C CA . GLU A 1 155 ? -5.794 17.132 67.189 1.00 89.12 155 GLU A CA 1
ATOM 1254 C C . GLU A 1 155 ? -4.623 17.529 68.099 1.00 89.12 155 GLU A C 1
ATOM 1256 O O . GLU A 1 155 ? -4.848 17.895 69.253 1.00 89.12 155 GLU A O 1
ATOM 1261 N N . GLU A 1 156 ? -3.393 17.540 67.583 1.00 85.06 156 GLU A N 1
ATOM 1262 C CA . GLU A 1 156 ? -2.195 17.958 68.321 1.00 85.06 156 GLU A CA 1
ATOM 1263 C C . GLU A 1 156 ? -2.331 19.399 68.848 1.00 85.06 156 GLU A C 1
ATOM 1265 O O . GLU A 1 156 ? -2.212 19.636 70.054 1.00 85.06 156 GLU A O 1
ATOM 1270 N N . SER A 1 157 ? -2.742 20.342 67.989 1.00 82.25 157 SER A N 1
ATOM 1271 C CA . SER A 1 157 ? -3.001 21.739 68.381 1.00 82.25 157 SER A CA 1
ATOM 1272 C C . SER A 1 157 ? -4.152 21.896 69.391 1.00 82.25 157 SER A C 1
ATOM 1274 O O . SER A 1 157 ? -4.189 22.863 70.159 1.00 82.25 157 SER A O 1
ATOM 1276 N N . LYS A 1 158 ? -5.112 20.961 69.422 1.00 81.00 158 LYS A N 1
ATOM 1277 C CA . LYS A 1 158 ? -6.168 20.929 70.448 1.00 81.00 158 LYS A CA 1
ATOM 1278 C C . LYS A 1 158 ? -5.655 20.361 71.772 1.00 81.00 158 LYS A C 1
ATOM 1280 O O . LYS A 1 158 ? -5.998 20.917 72.809 1.00 81.00 158 LYS A O 1
ATOM 1285 N N . ARG A 1 159 ? -4.809 19.324 71.749 1.00 68.00 159 ARG A N 1
ATOM 1286 C CA . ARG A 1 159 ? -4.205 18.728 72.955 1.00 68.00 159 ARG A CA 1
ATOM 1287 C C . ARG A 1 159 ? -3.264 19.689 73.683 1.00 68.00 159 ARG A C 1
ATOM 1289 O O . ARG A 1 159 ? -3.236 19.668 74.912 1.00 68.00 159 ARG A O 1
ATOM 1296 N N . GLU A 1 160 ? -2.546 20.560 72.970 1.00 61.84 160 GLU A N 1
ATOM 1297 C CA . GLU A 1 160 ? -1.784 21.652 73.605 1.00 61.84 160 GLU A CA 1
ATOM 1298 C C . GLU A 1 160 ? -2.687 22.625 74.376 1.00 61.84 160 GLU A C 1
ATOM 1300 O O . GLU A 1 160 ? -2.335 23.045 75.474 1.00 61.84 160 GLU A O 1
ATOM 1305 N N . LYS A 1 161 ? -3.883 22.929 73.856 1.00 55.59 161 LYS A N 1
ATOM 1306 C CA . LYS A 1 161 ? -4.854 23.836 74.497 1.00 55.59 161 LYS A CA 1
ATOM 1307 C C . LYS A 1 161 ? -5.601 23.217 75.684 1.00 55.59 161 LYS A C 1
ATOM 1309 O O . LYS A 1 161 ? -6.344 23.926 76.354 1.00 55.59 161 LYS A O 1
ATOM 1314 N N . THR A 1 162 ? -5.438 21.917 75.937 1.00 45.69 162 THR A N 1
ATOM 1315 C CA . THR A 1 162 ? -6.119 21.187 77.022 1.00 45.69 162 THR A CA 1
ATOM 1316 C C . THR A 1 162 ? -5.159 20.559 78.032 1.00 45.69 162 THR A C 1
ATOM 1318 O O . THR A 1 162 ? -5.553 19.642 78.750 1.00 45.69 162 THR A O 1
ATOM 1321 N N . LYS A 1 163 ? -3.908 21.027 78.117 1.00 40.69 163 LYS A N 1
ATOM 1322 C CA . LYS A 1 163 ? -3.085 20.822 79.316 1.00 40.69 163 LYS A CA 1
ATOM 1323 C C . LYS A 1 163 ? -3.385 21.958 80.300 1.00 40.69 163 LYS A C 1
ATOM 1325 O O . LYS A 1 163 ? -2.858 23.047 80.087 1.00 40.69 163 LYS A O 1
ATOM 1330 N N . PRO A 1 164 ? -4.223 21.753 81.336 1.00 40.44 164 PRO A N 1
ATOM 1331 C CA . PRO A 1 164 ? -4.384 22.754 82.374 1.00 40.44 164 PRO A CA 1
ATOM 1332 C C . PRO A 1 164 ? -3.051 22.972 83.088 1.00 40.44 164 PRO A C 1
ATOM 1334 O O . PRO A 1 164 ? -2.377 22.042 83.531 1.00 40.44 164 PRO A O 1
ATOM 1337 N N . GLU A 1 165 ? -2.696 24.240 83.170 1.00 46.09 165 GLU A N 1
ATOM 1338 C CA . GLU A 1 165 ? -1.591 24.782 83.935 1.00 46.09 165 GLU A CA 1
ATOM 1339 C C . GLU A 1 165 ? -1.846 24.690 85.452 1.00 46.09 165 GLU A C 1
ATOM 1341 O O . GLU A 1 165 ? -2.386 25.595 86.079 1.00 46.09 165 GLU A O 1
ATOM 1346 N N . GLU A 1 166 ? -1.389 23.588 86.050 1.00 35.19 166 GLU A N 1
ATOM 1347 C CA . GLU A 1 166 ? -1.143 23.399 87.488 1.00 35.19 166 GLU A CA 1
ATOM 1348 C C . GLU A 1 166 ? 0.176 22.604 87.629 1.00 35.19 166 GLU A C 1
ATOM 1350 O O . GLU A 1 166 ? 0.374 21.645 86.890 1.00 35.19 166 GLU A O 1
ATOM 1355 N N . THR A 1 167 ? 1.146 22.855 88.518 1.00 32.47 167 THR A N 1
ATOM 1356 C CA . THR A 1 167 ? 1.453 23.906 89.519 1.00 32.47 167 THR A CA 1
ATOM 1357 C C . THR A 1 167 ? 2.978 23.807 89.820 1.00 32.47 167 THR A C 1
ATOM 1359 O O . THR A 1 167 ? 3.545 22.733 89.651 1.00 32.47 167 THR A O 1
ATOM 1362 N N . CYS A 1 168 ? 3.751 24.800 90.292 1.00 29.06 168 CYS A N 1
ATOM 1363 C CA . CYS A 1 168 ? 3.596 26.255 90.478 1.00 29.06 168 CYS A CA 1
ATOM 1364 C C . CYS A 1 168 ? 5.002 26.893 90.748 1.00 29.06 168 CYS A C 1
ATOM 1366 O O . CYS A 1 168 ? 5.997 26.181 90.831 1.00 29.06 168 CYS A O 1
ATOM 1368 N N . LEU A 1 169 ? 5.020 28.208 91.020 1.00 32.81 169 LEU A N 1
ATOM 1369 C CA . LEU A 1 169 ? 6.023 29.060 91.702 1.00 32.81 169 LEU A CA 1
ATOM 1370 C C . LEU A 1 169 ? 7.150 29.670 90.827 1.00 32.81 169 LEU A C 1
ATOM 1372 O O . LEU A 1 169 ? 7.886 28.951 90.169 1.00 32.81 169 LEU A O 1
ATOM 1376 N N . SER A 1 170 ? 7.373 30.997 90.808 1.00 34.22 170 SER A N 1
ATOM 1377 C CA . SER A 1 170 ? 6.925 32.048 91.750 1.00 34.22 170 SER A CA 1
ATOM 1378 C C . SER A 1 170 ? 6.682 33.446 91.141 1.00 34.22 170 SER A C 1
ATOM 1380 O O . SER A 1 170 ? 7.302 33.832 90.157 1.00 34.22 170 SER A O 1
ATOM 1382 N N . SER A 1 171 ? 5.876 34.230 91.875 1.00 31.38 171 SER A N 1
ATOM 1383 C CA . SER A 1 171 ? 5.788 35.706 91.928 1.00 31.38 171 SER A CA 1
ATOM 1384 C C . SER A 1 171 ? 5.276 36.517 90.722 1.00 31.38 171 SER A C 1
ATOM 1386 O O . SER A 1 171 ? 6.019 36.853 89.810 1.00 31.38 171 SER A O 1
ATOM 1388 N N . ALA A 1 172 ? 4.048 37.012 90.929 1.00 34.12 172 ALA A N 1
ATOM 1389 C CA . ALA A 1 172 ? 3.619 38.412 90.785 1.00 34.12 172 ALA A CA 1
ATOM 1390 C C . ALA A 1 172 ? 3.557 39.028 89.372 1.00 34.12 172 ALA A C 1
ATOM 1392 O O . ALA A 1 172 ? 4.553 39.428 88.777 1.00 34.12 172 ALA A O 1
ATOM 1393 N N . GLY A 1 173 ? 2.319 39.169 88.892 1.00 38.44 173 GLY A N 1
ATOM 1394 C CA . GLY A 1 173 ? 1.984 39.630 87.552 1.00 38.44 173 GLY A CA 1
ATOM 1395 C C . GLY A 1 173 ? 2.207 41.110 87.240 1.00 38.44 173 GLY A C 1
ATOM 1396 O O . GLY A 1 173 ? 2.369 41.962 88.110 1.00 38.44 173 GLY A O 1
ATOM 1397 N N . VAL A 1 174 ? 2.140 41.378 85.936 1.00 40.47 174 VAL A N 1
ATOM 1398 C CA . VAL A 1 174 ? 1.937 42.681 85.288 1.00 40.47 174 VAL A CA 1
ATOM 1399 C C . VAL A 1 174 ? 1.361 42.436 83.888 1.00 40.47 174 VAL A C 1
ATOM 1401 O O . VAL A 1 174 ? 1.690 41.443 83.239 1.00 40.47 174 VAL A O 1
ATOM 1404 N N . ASP A 1 175 ? 0.489 43.332 83.430 1.00 41.78 175 ASP A N 1
ATOM 1405 C CA . ASP A 1 175 ? -0.388 43.119 82.274 1.00 41.78 175 ASP A CA 1
ATOM 1406 C C . ASP A 1 175 ? 0.328 42.932 80.915 1.00 41.78 175 ASP A C 1
ATOM 1408 O O . ASP A 1 175 ? 1.326 43.608 80.623 1.00 41.78 175 ASP A O 1
ATOM 1412 N N . PRO A 1 176 ? -0.230 42.110 79.996 1.00 44.91 176 PRO A N 1
ATOM 1413 C CA . PRO A 1 176 ? 0.389 41.783 78.701 1.00 44.91 176 PRO A CA 1
ATOM 1414 C C . PRO A 1 176 ? 0.596 42.984 77.753 1.00 44.91 176 PRO A C 1
ATOM 1416 O O . PRO A 1 176 ? 1.371 42.903 76.797 1.00 44.91 176 PRO A O 1
ATOM 1419 N N . LEU A 1 177 ? -0.016 44.139 78.037 1.00 46.38 177 LEU A N 1
ATOM 1420 C CA . LEU A 1 177 ? 0.207 45.402 77.317 1.00 46.38 177 LEU A CA 1
ATOM 1421 C C . LEU A 1 177 ? 1.612 46.011 77.529 1.00 46.38 177 LEU A C 1
ATOM 1423 O O . LEU A 1 177 ? 2.012 46.901 76.770 1.00 46.38 177 LEU A O 1
ATOM 1427 N N . CYS A 1 178 ? 2.388 45.527 78.506 1.00 49.09 178 CYS A N 1
ATOM 1428 C CA . CYS A 1 178 ? 3.769 45.962 78.743 1.00 49.09 178 CYS A CA 1
ATOM 1429 C C . CYS A 1 178 ? 4.763 45.437 77.679 1.00 49.09 178 CYS A C 1
ATOM 1431 O O . CYS A 1 178 ? 5.699 46.142 77.273 1.00 49.09 178 CYS A O 1
ATOM 1433 N N . PHE A 1 179 ? 4.545 44.219 77.169 1.00 45.91 179 PHE A N 1
ATOM 1434 C CA . PHE A 1 179 ? 5.515 43.527 76.308 1.00 45.91 179 PHE A CA 1
ATOM 1435 C C . PHE A 1 179 ? 5.636 44.173 74.915 1.00 45.91 179 PHE A C 1
ATOM 1437 O O . PHE A 1 179 ? 6.740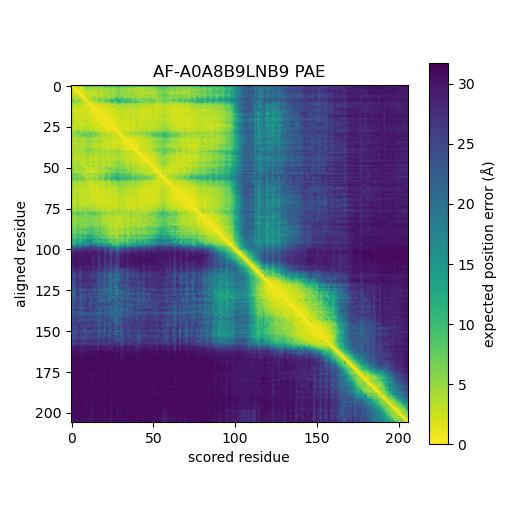 44.407 74.414 1.00 45.91 179 PHE A O 1
ATOM 1444 N N . ILE A 1 180 ? 4.500 44.552 74.319 1.00 52.34 180 ILE A N 1
ATOM 1445 C CA . ILE A 1 180 ? 4.444 45.149 72.974 1.00 52.34 180 ILE A CA 1
ATOM 1446 C C . ILE A 1 180 ? 5.051 46.564 72.970 1.00 52.34 180 ILE A C 1
ATOM 1448 O O . ILE A 1 180 ? 5.824 46.907 72.072 1.00 52.34 180 ILE A O 1
ATOM 1452 N N . LYS A 1 181 ? 4.790 47.374 74.010 1.00 49.53 181 LYS A N 1
ATOM 1453 C CA . LYS A 1 181 ? 5.372 48.724 74.138 1.00 49.53 181 LYS A CA 1
ATOM 1454 C C . LYS A 1 181 ? 6.893 48.696 74.333 1.00 49.53 181 LYS A C 1
ATOM 1456 O O . LYS A 1 181 ? 7.586 49.568 73.807 1.00 49.53 181 LYS A O 1
ATOM 1461 N N . SER A 1 182 ? 7.426 47.685 75.021 1.00 49.25 182 SER A N 1
ATOM 1462 C CA . SER A 1 182 ? 8.871 47.564 75.256 1.00 49.25 182 SER A CA 1
ATOM 1463 C C . SER A 1 182 ? 9.658 47.230 73.983 1.00 49.25 182 SER A C 1
ATOM 1465 O O . SER A 1 182 ? 10.689 47.851 73.722 1.00 49.25 182 SER A O 1
ATOM 1467 N N . LYS A 1 183 ? 9.169 46.309 73.135 1.00 49.16 183 LYS A N 1
ATOM 1468 C CA . LYS A 1 183 ? 9.92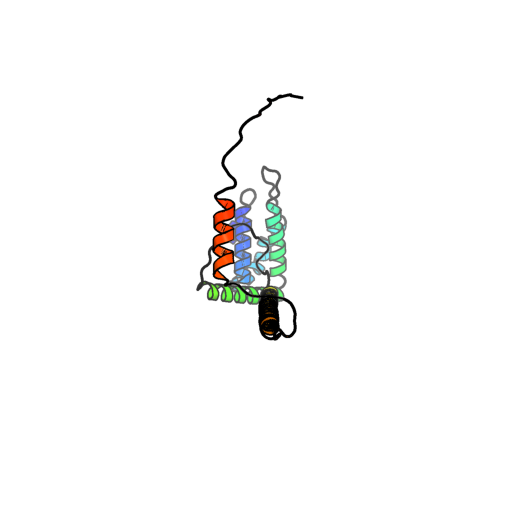8 45.872 71.946 1.00 49.16 183 LYS A CA 1
ATOM 1469 C C . LYS A 1 183 ? 9.989 46.924 70.831 1.00 49.16 183 LYS A C 1
ATOM 1471 O O . LYS A 1 183 ? 11.012 47.028 70.156 1.00 49.16 183 LYS A O 1
ATOM 1476 N N . VAL A 1 184 ? 8.940 47.737 70.674 1.00 49.31 184 VAL A N 1
ATOM 1477 C CA . VAL A 1 184 ? 8.911 48.842 69.695 1.00 49.31 184 VAL A CA 1
ATOM 1478 C C . VAL A 1 184 ? 9.795 50.012 70.149 1.00 49.31 184 VAL A C 1
ATOM 1480 O O . VAL A 1 184 ? 10.542 50.565 69.344 1.00 49.31 184 VAL A O 1
ATOM 1483 N N . ARG A 1 185 ? 9.799 50.345 71.449 1.00 49.12 185 ARG A N 1
ATOM 1484 C CA . ARG A 1 185 ? 10.627 51.437 71.994 1.00 49.12 185 ARG A CA 1
ATOM 1485 C C . ARG A 1 185 ? 12.130 51.117 71.986 1.00 49.12 185 ARG A C 1
ATOM 1487 O O . ARG A 1 185 ? 12.939 52.016 71.787 1.00 49.12 185 ARG A O 1
ATOM 1494 N N . GLN A 1 186 ? 12.510 49.845 72.134 1.00 46.38 186 GLN A N 1
ATOM 1495 C CA . GLN A 1 186 ? 13.917 49.424 72.209 1.00 46.38 186 GLN A CA 1
ATOM 1496 C C . GLN A 1 186 ? 14.661 49.453 70.857 1.00 46.38 186 GLN A C 1
ATOM 1498 O O . GLN A 1 186 ? 15.886 49.536 70.845 1.00 46.38 186 GLN A O 1
ATOM 1503 N N . ARG A 1 187 ? 13.956 49.431 69.714 1.00 46.38 187 ARG A N 1
ATOM 1504 C CA . ARG A 1 187 ? 14.579 49.555 68.377 1.00 46.38 187 ARG A CA 1
ATOM 1505 C C . ARG A 1 187 ? 14.693 50.991 67.856 1.00 46.38 187 ARG A C 1
ATOM 1507 O O . ARG A 1 187 ? 15.457 51.219 66.927 1.00 46.38 187 ARG A O 1
ATOM 1514 N N . PHE A 1 188 ? 13.997 51.953 68.465 1.00 43.19 188 PHE A N 1
ATOM 1515 C CA . PHE A 1 188 ? 14.027 53.365 68.054 1.00 43.19 188 PHE A CA 1
ATOM 1516 C C . PHE A 1 188 ? 15.089 54.204 68.796 1.00 43.19 188 PHE A C 1
ATOM 1518 O O . PHE A 1 188 ? 15.202 55.402 68.565 1.00 43.19 188 PHE A O 1
ATOM 1525 N N . GLN A 1 189 ? 15.872 53.589 69.693 1.00 47.44 189 GLN A N 1
ATOM 1526 C CA . GLN A 1 189 ? 16.856 54.279 70.544 1.00 47.44 189 GLN A CA 1
ATOM 1527 C C . GLN A 1 189 ? 18.248 53.610 70.538 1.00 47.44 189 GLN A C 1
ATOM 1529 O O . GLN A 1 189 ? 19.037 53.795 71.457 1.00 47.44 189 GLN A O 1
ATOM 1534 N N . ALA A 1 190 ? 18.557 52.842 69.486 1.00 48.44 190 ALA A N 1
ATOM 1535 C CA . ALA A 1 190 ? 19.861 52.200 69.262 1.00 48.44 190 ALA A CA 1
ATOM 1536 C C . ALA A 1 190 ? 20.540 52.660 67.952 1.00 48.44 190 ALA A C 1
ATOM 1538 O O . ALA A 1 190 ? 21.383 51.961 67.398 1.00 48.44 190 ALA A O 1
ATOM 1539 N N . GLY A 1 191 ? 20.155 53.833 67.442 1.00 49.03 191 GLY A N 1
ATOM 1540 C CA . GLY A 1 191 ? 20.750 54.441 66.255 1.00 49.03 191 GLY A CA 1
ATOM 1541 C C . GLY A 1 191 ? 20.873 55.950 66.412 1.00 49.03 191 GLY A C 1
ATOM 1542 O O . GLY A 1 191 ? 20.003 56.661 65.927 1.00 49.03 191 GLY A O 1
ATOM 1543 N N . LEU A 1 192 ? 21.929 56.413 67.098 1.00 50.16 192 LEU A N 1
ATOM 1544 C CA . LEU A 1 192 ? 22.487 57.778 67.035 1.00 50.16 192 LEU A CA 1
ATOM 1545 C C . LEU A 1 192 ? 23.781 57.866 67.883 1.00 50.16 192 LEU A C 1
ATOM 1547 O O . LEU A 1 192 ? 23.720 57.724 69.099 1.00 50.16 192 LEU A O 1
ATOM 1551 N N . GLY A 1 193 ? 24.925 58.141 67.236 1.00 40.31 193 GLY A N 1
ATOM 1552 C CA . GLY A 1 193 ? 26.254 58.314 67.863 1.00 40.31 193 GLY A CA 1
ATOM 1553 C C . GLY A 1 193 ? 26.995 56.990 68.134 1.00 40.31 193 GLY A C 1
ATOM 1554 O O . GLY A 1 193 ? 26.444 56.106 68.775 1.00 40.31 193 GLY A O 1
ATOM 1555 N N . THR A 1 194 ? 28.228 56.745 67.672 1.00 45.03 194 THR A N 1
ATOM 1556 C CA . THR A 1 194 ? 29.276 57.644 67.136 1.00 45.03 194 THR A CA 1
ATOM 1557 C C . THR A 1 194 ? 30.105 56.841 66.110 1.00 45.03 194 THR A C 1
ATOM 1559 O O . THR A 1 194 ? 30.548 55.745 66.427 1.00 45.03 194 THR A O 1
ATOM 1562 N N . LEU A 1 195 ? 30.099 57.171 64.812 1.00 42.28 195 LEU A N 1
ATOM 1563 C CA . LEU A 1 195 ? 31.027 58.077 64.098 1.00 42.28 195 LEU A CA 1
ATOM 1564 C C . LEU A 1 195 ? 32.514 57.633 64.081 1.00 42.28 195 LEU A C 1
ATOM 1566 O O . LEU A 1 195 ? 33.179 57.689 65.106 1.00 42.28 195 LEU A O 1
ATOM 1570 N N . LEU A 1 196 ? 33.020 57.370 62.859 1.00 41.59 196 LEU A N 1
ATOM 1571 C CA . LEU A 1 196 ? 34.432 57.179 62.445 1.00 41.59 196 LEU A CA 1
ATOM 1572 C C . LEU A 1 196 ? 35.088 55.866 62.951 1.00 41.59 196 LEU A C 1
ATOM 1574 O O . LEU A 1 196 ? 35.024 55.549 64.126 1.00 41.59 196 LEU A O 1
ATOM 1578 N N . THR A 1 197 ? 35.738 55.040 62.121 1.00 43.84 197 THR A N 1
ATOM 1579 C CA . THR A 1 197 ? 36.735 55.384 61.087 1.00 43.84 197 THR A CA 1
ATOM 1580 C C . THR A 1 197 ? 36.742 54.436 59.868 1.00 43.84 197 THR A C 1
ATOM 1582 O O . THR A 1 197 ? 36.434 53.253 59.961 1.00 43.84 197 THR A O 1
ATOM 1585 N N . LEU A 1 198 ? 37.154 54.966 58.707 1.00 47.00 198 LEU A N 1
ATOM 1586 C CA . LEU A 1 198 ? 37.530 54.204 57.501 1.00 47.00 198 LEU A CA 1
ATOM 1587 C C . LEU A 1 198 ? 38.968 53.663 57.624 1.00 47.00 198 LEU A C 1
ATOM 1589 O O . LEU A 1 198 ? 39.807 54.341 58.221 1.00 47.00 198 LEU A O 1
ATOM 1593 N N . PRO A 1 199 ? 39.302 52.550 56.940 1.00 45.75 199 PRO A N 1
ATOM 1594 C CA . PRO A 1 199 ? 40.354 52.690 55.925 1.00 45.75 199 PRO A CA 1
ATOM 159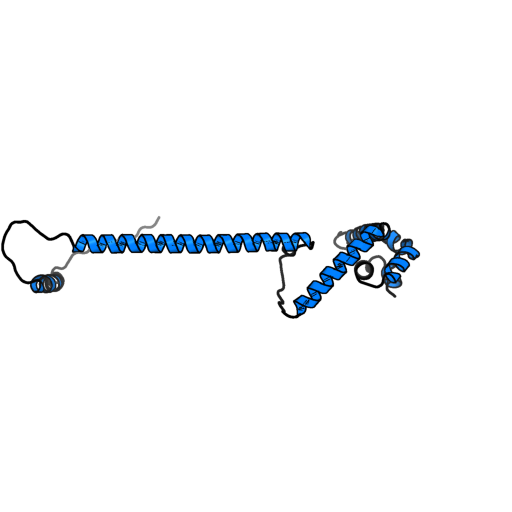5 C C . PRO A 1 199 ? 40.148 51.935 54.589 1.00 45.75 199 PRO A C 1
ATOM 1597 O O . PRO A 1 199 ? 39.666 50.811 54.509 1.00 45.75 199 PRO A O 1
ATOM 1600 N N . LYS A 1 200 ? 40.613 52.624 53.540 1.00 45.81 200 LYS A N 1
ATOM 1601 C CA . LYS A 1 200 ? 40.844 52.269 52.124 1.00 45.81 200 LYS A CA 1
ATOM 1602 C C . LYS A 1 200 ? 41.405 50.862 51.789 1.00 45.81 200 LYS A C 1
ATOM 1604 O O . LYS A 1 200 ? 42.441 50.483 52.314 1.00 45.81 200 LYS A O 1
ATOM 1609 N N . VAL A 1 201 ? 40.789 50.222 50.776 1.00 44.00 201 VAL A N 1
ATOM 1610 C CA . VAL A 1 201 ? 41.320 49.897 49.408 1.00 44.00 201 VAL A CA 1
ATOM 1611 C C . VAL A 1 201 ? 42.787 49.408 49.292 1.00 44.00 201 VAL A C 1
ATOM 1613 O O . VAL A 1 201 ? 43.686 50.169 49.649 1.00 44.00 201 VAL A O 1
ATOM 1616 N N . PRO A 1 202 ? 43.055 48.200 48.729 1.00 49.47 202 PRO A N 1
ATOM 1617 C CA . PRO A 1 202 ? 43.329 48.008 47.271 1.00 49.47 202 PRO A CA 1
ATOM 1618 C C . PRO A 1 202 ? 42.681 46.715 46.688 1.00 49.47 202 PRO A C 1
ATOM 1620 O O . PRO A 1 202 ? 42.478 45.757 47.421 1.00 49.47 202 PRO A O 1
ATOM 1623 N N . ILE A 1 203 ? 42.173 46.593 45.449 1.00 46.25 203 ILE A N 1
ATOM 1624 C CA . ILE A 1 203 ? 42.714 46.787 44.075 1.00 46.25 203 ILE A CA 1
ATOM 1625 C C . ILE A 1 203 ? 44.014 46.003 43.788 1.00 46.25 203 ILE A C 1
ATOM 1627 O O . ILE A 1 203 ? 45.097 46.424 44.172 1.00 46.25 203 ILE A O 1
ATOM 1631 N N . GLY A 1 204 ? 43.899 44.905 43.030 1.00 44.88 204 GLY A N 1
ATOM 1632 C CA . GLY A 1 204 ? 45.008 44.058 42.555 1.00 44.88 204 GLY A CA 1
ATOM 1633 C C . GLY A 1 204 ? 44.464 42.711 42.048 1.00 44.88 204 GLY A C 1
ATOM 1634 O O . GLY A 1 204 ? 44.168 41.855 42.868 1.00 44.88 204 GLY A O 1
ATOM 1635 N N . LEU A 1 205 ? 44.079 42.530 40.779 1.00 41.53 205 LEU A N 1
ATOM 1636 C CA . LEU A 1 205 ? 44.948 42.306 39.608 1.00 41.53 205 LEU A CA 1
ATOM 1637 C C . LEU A 1 205 ? 45.934 41.134 39.786 1.00 41.53 205 LEU A C 1
ATOM 1639 O O . LEU A 1 205 ? 47.041 41.313 40.296 1.00 41.53 205 LEU A O 1
ATOM 1643 N N . LYS A 1 206 ? 45.520 39.962 39.294 1.00 48.34 206 LYS A N 1
ATOM 1644 C CA . LYS A 1 206 ? 46.340 38.934 38.640 1.00 48.34 206 LYS A CA 1
ATOM 1645 C C . LYS A 1 206 ? 45.453 38.128 37.695 1.00 48.34 206 LYS A C 1
ATOM 1647 O O . LYS A 1 206 ? 44.263 37.977 38.043 1.00 48.34 206 LYS A O 1
#

InterPro domains:
  IPR003903 Ubiquitin interacting motif [PS50330] (120-139)
  IPR003903 Ubiquitin interacting motif [PS50330] (145-164)
  IPR003903 Ubiquitin interacting motif [SM00726] (120-139)
  IPR003903 Ubiquitin interacting motif [SM00726] (145-164)
  IPR008942 ENTH/VHS [G3DSA:1.25.40.90] (1-100)
  IPR008942 ENTH/VHS [SSF48464] (1-97)
  IPR013809 ENTH domain [PF01417] (1-82)
  IPR013809 ENTH domain [PS50942] (1-86)
  IPR013809 ENTH domain [SM00273] (1-86)

Solvent-accessible surface area (backbone atoms only — not comparable to full-atom values): 12612 Å² total; per-residue (Å²): 115,62,72,68,42,47,73,45,63,60,94,40,47,68,47,23,45,51,39,51,53,50,48,52,51,36,52,34,67,49,60,68,69,53,41,51,54,49,54,79,46,38,66,76,47,55,64,35,46,74,42,73,32,68,44,97,87,71,46,64,65,17,56,65,40,17,52,53,26,48,54,52,54,53,46,66,67,40,61,69,60,40,52,53,48,24,54,51,46,45,54,52,50,50,53,54,59,64,52,63,82,63,86,80,90,82,82,85,90,67,100,82,77,71,69,92,44,76,71,47,48,56,51,53,50,52,50,50,53,51,50,56,51,49,52,51,53,49,50,50,51,50,53,53,50,54,51,52,52,51,50,51,53,54,48,52,62,47,54,66,75,66,61,79,94,78,86,82,88,84,82,85,88,80,67,80,75,55,59,63,58,49,62,60,55,62,68,76,73,77,81,79,87,81,86,87,84,88,84,83,86,85,92,81,92,131

Sequence (206 aa):
MVWKRLNDHGKNWRHVYKAMTLMEYLIKTGSERVAQQCRENIYAVQTLKDFQYIDRDGKDQGVNVREKAKQLVTLLKDEERLREERIHALKTKEKMAQTSSGGVSSSTDGDQAWPQSSGEEDLQLQLALAMSKEEAEQEERLRRGDDLRLQMAIEESKREKTKPEETCLSSAGVDPLCFIKSKVRQRFQAGLGTLLTLPKVPIGLK

Radius of gyration: 41.48 Å; Cα contacts (8 Å, |Δi|>4): 89; chains: 1; bounding box: 64×74×111 Å